Protein 2TS1 (pdb70)

InterPro domains:
  IPR001412 Aminoacyl-tRNA synthetase, class I, conserved site [PS00178] (39-49)
  IPR002305 Aminoacyl-tRNA synthetase, class Ic [PF00579] (27-323)
  IPR002307 Tyrosine-tRNA ligase [PR01040] (43-65)
  IPR002307 Tyrosine-tRNA ligase [PR01040] (161-176)
  IPR002307 Tyrosine-tRNA ligase [PR01040] (182-204)
  IPR002307 Tyrosine-tRNA ligase [PR01040] (216-228)
  IPR0023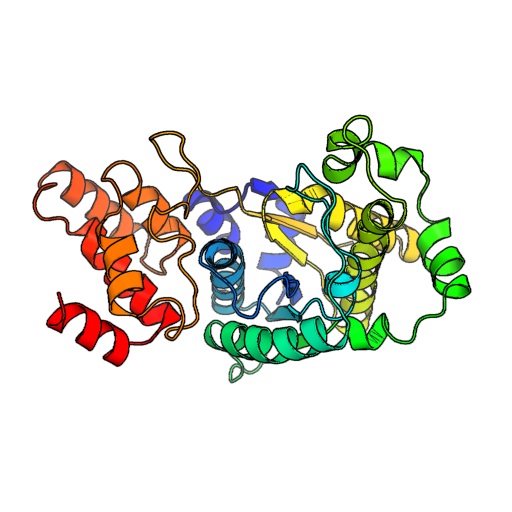07 Tyrosine-tRNA ligase [TIGR00234] (2-418)
  IPR002942 RNA-binding S4 domain [SM00363] (352-415)
  IPR014729 Rossmann-like alpha/beta/alpha sandwich fold [G3DSA:3.40.50.620] (1-222)
  IPR024088 Tyrosine-tRNA ligase, bacterial-type [PTHR11766] (2-418)
  IPR024107 Tyrosine-tRNA ligase, bacterial-type, type 1 [MF_02006] (1-418)
  IPR036986 RNA-binding S4 domain superfamily [G3DSA:3.10.290.10] (326-419)
  IPR054608 Tyrosine--tRNA ligase SYY-like, C-terminal domain [PF22421] (334-416)

Sequence (317 aa):
MDLLAELQWRGLVNQTTDEDGLRKLLNEERVTLYCGFDPTADSLHIGHLATILTMRRFQQAGHRPIALVGGATGLIGDPSGKKSERTLNAKETVEAWSARIKEQLGRFLDFEADGNPAKIKNNYDWIGPLDVITFLRDVGKHFSVNYMMAKESVQSRIETGISFTEFSYMMLQAYDFLRLYETEGCRLQIGGSDQWGNITAGLELIRKTKGRAFGLTIPLVTKADGTKFGKTESGTIWLDKEKTSPYEFYQFWINTDDRDVIRYLKYFTFLSKEEIEALEQELREAPEKRAAQKTLAEEVTKLVHGEEALRQAIRIS

Structure (mmCIF, N/CA/C/O backbone):
data_2TS1
#
_entry.id   2TS1
#
_cell.length_a   64.460
_cell.length_b   64.460
_cell.length_c   237.600
_cell.angle_alpha   90.00
_cell.angle_beta   90.00
_cell.angle_gamma   120.00
#
_symmetry.space_group_name_H-M   'P 31 2 1'
#
loop_
_entity.id
_entity.type
_entity.pdbx_description
1 polymer 'TYROSYL-TRNA SYNTHETASE'
2 water water
#
loop_
_atom_site.group_PDB
_atom_site.id
_atom_site.type_symbol
_atom_site.label_atom_id
_atom_site.label_alt_id
_atom_site.la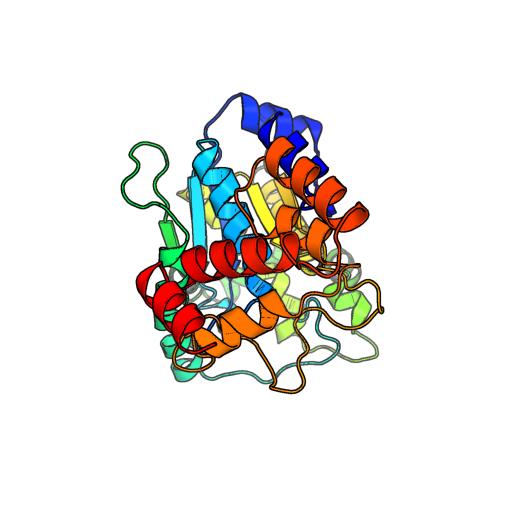bel_comp_id
_atom_site.label_asym_id
_atom_site.label_entity_id
_atom_site.label_seq_id
_atom_site.pdbx_PDB_ins_code
_atom_site.Cartn_x
_atom_site.Cartn_y
_atom_site.Cartn_z
_atom_site.occupancy
_atom_site.B_iso_or_equiv
_atom_site.auth_seq_id
_atom_site.auth_comp_id
_atom_site.auth_asym_id
_atom_site.auth_atom_id
_atom_site.pdbx_PDB_model_num
ATOM 1 N N . MET A 1 1 ? -29.934 20.433 11.881 1.00 31.58 1 MET A N 1
ATOM 2 C CA . MET A 1 1 ? -31.302 20.361 12.573 1.00 27.84 1 MET A CA 1
ATOM 3 C C . MET A 1 1 ? -32.339 20.596 11.469 1.00 22.92 1 MET A C 1
ATOM 4 O O . MET A 1 1 ? -32.889 19.652 10.882 1.00 24.48 1 MET A O 1
ATOM 5 N N . ASP A 1 2 ? -32.569 21.864 11.175 1.00 21.42 2 ASP A N 1
ATOM 6 C CA . ASP A 1 2 ? -33.499 22.161 10.060 1.00 23.23 2 ASP A CA 1
ATOM 7 C C . ASP A 1 2 ? -32.618 22.171 8.791 1.00 20.41 2 ASP A C 1
ATOM 8 O O . ASP A 1 2 ? -33.126 21.585 7.815 1.00 19.27 2 ASP A O 1
ATOM 13 N N . LEU A 1 3 ? -31.399 22.711 8.812 1.00 17.73 3 LEU A N 1
ATOM 14 C CA . LEU A 1 3 ? -30.604 22.602 7.543 1.00 15.82 3 LEU A CA 1
ATOM 15 C C . LEU A 1 3 ? -30.508 21.124 7.153 1.00 13.35 3 LEU A C 1
ATOM 16 O O . LEU A 1 3 ? -30.887 20.773 6.008 1.00 13.03 3 LEU A O 1
ATOM 21 N N . LEU A 1 4 ? -30.047 20.304 8.104 1.00 11.89 4 LEU A N 1
ATOM 22 C CA . LEU A 1 4 ? -29.844 18.875 7.874 1.00 10.33 4 LEU A CA 1
ATOM 23 C C . LEU A 1 4 ? -31.090 18.134 7.480 1.00 9.89 4 LEU A C 1
ATOM 24 O O . LEU A 1 4 ? -31.002 17.219 6.633 1.00 9.40 4 LEU A O 1
ATOM 29 N N . ALA A 1 5 ? -32.215 18.483 8.029 1.00 8.31 5 ALA A N 1
ATOM 30 C CA . ALA A 1 5 ? -33.522 17.945 7.737 1.00 8.93 5 ALA A CA 1
ATOM 31 C C . ALA A 1 5 ? -33.913 18.381 6.334 1.00 10.60 5 ALA A C 1
ATOM 32 O O . ALA A 1 5 ? -34.617 17.685 5.563 1.00 15.09 5 ALA A O 1
ATOM 34 N N . GLU A 1 6 ? -33.490 19.578 5.943 1.00 10.54 6 GLU A N 1
ATOM 35 C CA . GLU A 1 6 ? -33.870 20.052 4.619 1.00 10.04 6 GLU A CA 1
ATOM 36 C C . GLU A 1 6 ? -33.090 19.309 3.564 1.00 8.80 6 GLU A C 1
ATOM 37 O O . GLU A 1 6 ? -33.677 18.927 2.512 1.00 13.98 6 GLU A O 1
ATOM 43 N N . LEU A 1 7 ? -31.828 19.077 3.829 1.00 7.07 7 LEU A N 1
ATOM 44 C CA . LEU A 1 7 ? -30.974 18.377 2.820 1.00 8.49 7 LEU A CA 1
ATOM 45 C C . LEU A 1 7 ? -31.494 16.987 2.565 1.00 5.86 7 LEU A C 1
ATOM 46 O O . LEU A 1 7 ? -31.425 16.352 1.511 1.00 12.06 7 LEU A O 1
ATOM 51 N N . GLN A 1 8 ? -31.978 16.447 3.647 1.00 9.01 8 GLN A N 1
ATOM 52 C CA . GLN A 1 8 ? -32.532 15.096 3.736 1.00 15.97 8 GLN A CA 1
ATOM 53 C C . GLN A 1 8 ? -33.792 15.121 2.894 1.00 13.14 8 GLN A C 1
ATOM 54 O O . GLN A 1 8 ? -33.864 14.328 1.964 1.00 17.06 8 GLN A O 1
ATOM 60 N N . TRP A 1 9 ? -34.701 16.036 3.112 1.00 11.74 9 TRP A N 1
ATOM 61 C CA . TRP A 1 9 ? -35.906 16.128 2.296 1.00 13.05 9 TRP A CA 1
ATOM 62 C C . TRP A 1 9 ? -35.568 16.191 0.801 1.00 15.35 9 TRP A C 1
ATOM 63 O O . TRP A 1 9 ? -36.246 15.648 -0.063 1.00 14.66 9 TRP A O 1
ATOM 74 N N . ARG A 1 10 ? -34.509 16.940 0.499 1.00 13.52 10 ARG A N 1
ATOM 75 C CA . ARG A 1 10 ? -33.999 17.144 -0.838 1.00 6.90 10 ARG A CA 1
ATOM 76 C C . ARG A 1 10 ? -33.288 15.948 -1.423 1.00 7.68 10 ARG A C 1
ATOM 77 O O . ARG A 1 10 ? -33.192 15.885 -2.643 1.00 8.52 10 ARG A O 1
ATOM 85 N N . GLY A 1 11 ? -32.780 15.053 -0.608 1.00 7.97 11 GLY A N 1
ATOM 86 C CA . GLY A 1 11 ? -32.026 13.906 -1.013 1.00 5.93 11 GLY A CA 1
ATOM 87 C C . GLY A 1 11 ? -30.547 14.185 -1.201 1.00 5.97 11 GLY A C 1
ATOM 88 O O . GLY A 1 11 ? -29.918 13.474 -2.022 1.00 11.07 11 GLY A O 1
ATOM 89 N N . LEU A 1 12 ? -29.949 15.140 -0.542 1.00 4.39 12 LEU A N 1
ATOM 90 C CA . LEU A 1 12 ? -28.521 15.445 -0.690 1.00 5.83 12 LEU A CA 1
ATOM 91 C C . LEU A 1 12 ? -27.599 14.772 0.332 1.00 10.33 12 LEU A C 1
ATOM 92 O O . LEU A 1 12 ? -26.349 14.955 0.389 1.00 8.56 12 LEU A O 1
ATOM 97 N N . VAL A 1 13 ? -28.206 13.924 1.173 1.00 12.73 13 VAL A N 1
ATOM 98 C CA . VAL A 1 13 ? -27.509 13.157 2.217 1.00 12.87 13 VAL A CA 1
ATOM 99 C C . VAL A 1 13 ? -27.408 11.678 1.810 1.00 12.35 13 VAL A C 1
ATOM 100 O O . VAL A 1 13 ? -28.437 10.951 1.782 1.00 13.68 13 VAL A O 1
ATOM 104 N N . ASN A 1 14 ? -26.183 11.252 1.501 1.00 7.07 14 ASN A N 1
ATOM 105 C CA . ASN A 1 14 ? -25.977 9.858 1.128 1.00 5.92 14 ASN A CA 1
ATOM 106 C C . ASN A 1 14 ? -25.696 9.154 2.454 1.00 6.73 14 ASN A C 1
ATOM 107 O O . ASN A 1 14 ? -26.292 8.226 2.938 1.00 10.64 14 ASN A O 1
ATOM 112 N N . GLN A 1 15 ? -24.640 9.611 3.091 1.00 10.72 15 GLN A N 1
ATOM 113 C CA . GLN A 1 15 ? -24.123 9.127 4.356 1.00 11.49 15 GLN A CA 1
ATOM 114 C C . GLN A 1 15 ? -23.578 10.300 5.213 1.00 12.10 15 GLN A C 1
ATOM 115 O O . GLN A 1 15 ? -23.206 11.367 4.747 1.00 7.84 15 GLN A O 1
ATOM 121 N N . THR A 1 16 ? -23.501 9.932 6.473 1.00 12.09 16 THR A N 1
ATOM 122 C CA . THR A 1 16 ? -22.992 10.836 7.527 1.00 13.57 16 THR A CA 1
ATOM 123 C C . THR A 1 16 ? -22.306 10.022 8.604 1.00 13.59 16 THR A C 1
ATOM 124 O O . THR A 1 16 ? -22.727 8.928 9.039 1.00 9.25 16 THR A O 1
ATOM 128 N N . THR A 1 17 ? -21.128 10.527 9.036 1.00 6.67 17 THR A N 1
ATOM 129 C CA . THR A 1 17 ? -20.416 9.810 10.086 1.00 12.86 17 THR A CA 1
ATOM 130 C C . THR A 1 17 ? -21.209 9.777 11.386 1.00 18.20 17 THR A C 1
ATOM 131 O O . THR A 1 17 ? -21.014 8.743 12.091 1.00 22.85 17 THR A O 1
ATOM 135 N N . ASP A 1 18 ? -22.024 10.724 11.775 1.00 16.01 18 ASP A N 1
ATOM 136 C CA . ASP A 1 18 ? -22.802 10.694 13.051 1.00 16.81 18 ASP A CA 1
ATOM 137 C C . ASP A 1 18 ? -23.730 11.922 12.913 1.00 15.98 18 ASP A C 1
ATOM 138 O O . ASP A 1 18 ? -23.351 13.099 13.079 1.00 15.23 18 ASP A O 1
ATOM 143 N N . GLU A 1 19 ? -24.931 11.555 12.553 1.00 13.59 19 GLU A N 1
ATOM 144 C CA . GLU A 1 19 ? -25.977 12.496 12.239 1.00 18.70 19 GLU A CA 1
ATOM 145 C C . GLU A 1 19 ? -26.394 13.372 13.391 1.00 20.13 19 GLU A C 1
ATOM 146 O O . GLU A 1 19 ? -26.447 14.635 13.233 1.00 21.08 19 GLU A O 1
ATOM 152 N N . ASP A 1 20 ? -26.637 12.746 14.529 1.00 20.22 20 ASP A N 1
ATOM 153 C CA . ASP A 1 20 ? -27.036 13.519 15.756 1.00 19.67 20 ASP A CA 1
ATOM 154 C C . ASP A 1 20 ? -25.967 14.432 16.309 1.00 16.36 20 ASP A C 1
ATOM 155 O O . ASP A 1 20 ? -26.249 15.557 16.794 1.00 14.26 20 ASP A O 1
ATOM 157 N N . GLY A 1 21 ? -24.708 13.994 16.217 1.00 14.98 21 GLY A N 1
ATOM 158 C CA . GLY A 1 21 ? -23.576 14.800 16.678 1.00 14.03 21 GLY A CA 1
ATOM 159 C C . GLY A 1 21 ? -23.398 16.003 15.729 1.00 16.44 21 GLY A C 1
ATOM 160 O O . GLY A 1 21 ? -23.086 17.090 16.243 1.00 17.71 21 GLY A O 1
ATOM 161 N N . LEU A 1 22 ? -23.607 15.768 14.432 1.00 13.34 22 LEU A N 1
ATOM 162 C CA . LEU A 1 22 ? -23.478 16.818 13.433 1.00 11.19 22 LEU A CA 1
ATOM 163 C C . LEU A 1 22 ? -24.660 17.786 13.488 1.00 9.59 22 LEU A C 1
ATOM 164 O O . LEU A 1 22 ? -24.406 18.992 13.377 1.00 9.14 22 LEU A O 1
ATOM 169 N N . ARG A 1 23 ? -25.880 17.229 13.643 1.00 6.74 23 ARG A N 1
ATOM 170 C CA . ARG A 1 23 ? -27.035 18.102 13.746 1.00 7.69 23 ARG A CA 1
ATOM 171 C C . ARG A 1 23 ? -26.840 19.095 14.898 1.00 8.40 23 ARG A C 1
ATOM 172 O O . ARG A 1 23 ? -27.050 20.335 14.878 1.00 7.35 23 ARG A O 1
ATOM 180 N N . LYS A 1 24 ? -26.444 18.581 16.022 1.00 7.90 24 LYS A N 1
ATOM 181 C CA . LYS A 1 24 ? -26.142 19.207 17.272 1.00 11.91 24 LYS A CA 1
ATOM 182 C C . LYS A 1 24 ? -25.191 20.370 17.092 1.00 12.95 24 LYS A C 1
ATOM 183 O O . LYS A 1 24 ? -25.556 21.512 17.343 1.00 17.02 24 LYS A O 1
ATOM 189 N N . LEU A 1 25 ? -23.971 20.147 16.632 1.00 13.42 25 LEU A N 1
ATOM 190 C CA . LEU A 1 25 ? -22.968 21.139 16.319 1.00 11.88 25 LEU A CA 1
ATOM 191 C C . LEU A 1 25 ? -23.431 22.178 15.312 1.00 13.15 25 LEU A C 1
ATOM 192 O O . LEU A 1 25 ? -23.101 23.366 15.436 1.00 15.00 25 LEU A O 1
ATOM 197 N N . LEU A 1 26 ? -24.157 21.749 14.274 1.00 15.55 26 LEU A N 1
ATOM 198 C CA . LEU A 1 26 ? -24.631 22.673 13.243 1.00 18.43 26 LEU A CA 1
ATOM 199 C C . LEU A 1 26 ? -25.546 23.693 13.935 1.00 20.83 26 LEU A C 1
ATOM 200 O O . LEU A 1 26 ? -25.494 24.887 13.647 1.00 23.53 26 LEU A O 1
ATOM 205 N N . ASN A 1 27 ? -26.364 23.189 14.821 1.00 23.61 27 ASN A N 1
ATOM 206 C CA . ASN A 1 27 ? -27.348 23.905 15.620 1.00 25.90 27 ASN A CA 1
ATOM 207 C C . ASN A 1 27 ? -26.676 24.766 16.669 1.00 26.60 27 ASN A C 1
ATOM 208 O O . ASN A 1 27 ? -27.306 25.813 16.927 1.00 32.38 27 ASN A O 1
ATOM 213 N N . GLU A 1 28 ? -25.541 24.436 17.232 1.00 27.09 28 GLU A N 1
ATOM 214 C CA . GLU A 1 28 ? -24.929 25.293 18.240 1.00 29.01 28 GLU A CA 1
ATOM 215 C C . GLU A 1 28 ? -23.829 26.205 17.741 1.00 32.64 28 GLU A C 1
ATOM 216 O O . GLU A 1 28 ? -23.403 27.102 18.549 1.00 38.97 28 GLU A O 1
ATOM 222 N N . GLU A 1 29 ? -23.228 26.015 16.581 1.00 29.83 29 GLU A N 1
ATOM 223 C CA . GLU A 1 29 ? -22.105 26.871 16.167 1.00 24.23 29 GLU A CA 1
ATOM 224 C C . GLU A 1 29 ? -22.002 27.140 14.692 1.00 21.77 29 GLU A C 1
ATOM 225 O O . GLU A 1 29 ? -22.615 26.410 13.898 1.00 19.60 29 GLU A O 1
ATOM 231 N N . ARG A 1 30 ? -21.169 28.121 14.324 1.00 18.55 30 ARG A N 1
ATOM 232 C CA . ARG A 1 30 ? -20.883 28.391 12.884 1.00 16.14 30 ARG A CA 1
ATOM 233 C C . ARG A 1 30 ? -19.775 27.324 12.654 1.00 14.94 30 ARG A C 1
ATOM 234 O O . ARG A 1 30 ? -18.705 27.262 13.278 1.00 18.60 30 ARG A O 1
ATOM 236 N N . VAL A 1 31 ? -20.152 26.423 11.784 1.00 15.22 31 VAL A N 1
ATOM 237 C CA . VAL A 1 31 ? -19.319 25.303 11.390 1.00 12.84 31 VAL A CA 1
ATOM 238 C C . VAL A 1 31 ? -18.519 25.687 10.150 1.00 13.17 31 VAL A C 1
ATOM 239 O O . VAL A 1 31 ? -19.093 26.248 9.203 1.00 16.95 31 VAL A O 1
ATOM 243 N N . THR A 1 32 ? -17.240 25.377 10.236 1.00 11.27 32 THR A N 1
ATOM 244 C CA . THR A 1 32 ? -16.320 25.519 9.122 1.00 9.43 32 THR A CA 1
ATOM 245 C C . THR A 1 32 ? -16.334 24.117 8.420 1.00 10.14 32 THR A C 1
ATOM 246 O O . THR A 1 32 ? -16.014 23.099 9.077 1.00 11.55 32 THR A O 1
ATOM 250 N N . LEU A 1 33 ? -16.719 24.090 7.187 1.00 7.06 33 LEU A N 1
ATOM 251 C CA . LEU A 1 33 ? -16.749 22.804 6.434 1.00 6.48 33 LEU A CA 1
ATOM 252 C C . LEU A 1 33 ? -15.902 23.075 5.180 1.00 6.46 33 LEU A C 1
ATOM 253 O O . LEU A 1 33 ? -15.679 24.276 4.847 1.00 3.50 33 LEU A O 1
ATOM 258 N N . TYR A 1 34 ? -15.504 22.000 4.509 1.00 8.82 34 TYR A N 1
ATOM 259 C CA . TYR A 1 34 ? -14.728 22.157 3.245 1.00 6.00 34 TYR A CA 1
ATOM 260 C C . TYR A 1 34 ? -15.162 21.066 2.272 1.00 6.65 34 TYR A C 1
ATOM 261 O O . TYR A 1 34 ? -15.841 20.084 2.689 1.00 4.25 34 TYR A O 1
ATOM 270 N N . CYS A 1 35 ? -14.776 21.287 1.027 1.00 2.06 35 CYS A N 1
ATOM 271 C CA . CYS A 1 35 ? -15.039 20.303 -0.060 1.00 3.95 35 CYS A CA 1
ATOM 272 C C . CYS A 1 35 ? -13.825 20.380 -0.995 1.00 2.00 35 CYS A C 1
ATOM 273 O O . CYS A 1 35 ? -13.358 21.521 -1.169 1.00 3.02 35 CYS A O 1
ATOM 276 N N . GLY A 1 36 ? -13.252 19.327 -1.518 1.00 2.57 36 GLY A N 1
ATOM 277 C CA . GLY A 1 36 ? -12.094 19.331 -2.400 1.00 2.00 36 GLY A CA 1
ATOM 278 C C . GLY A 1 36 ? -12.407 19.230 -3.875 1.00 2.58 36 GLY A C 1
ATOM 279 O O . GLY A 1 36 ? -13.336 18.465 -4.146 1.00 2.00 36 GLY A O 1
ATOM 280 N N . PHE A 1 37 ? -11.740 19.965 -4.776 1.00 2.34 37 PHE A N 1
ATOM 281 C CA . PHE A 1 37 ? -12.072 19.767 -6.237 1.00 2.00 37 PHE A CA 1
ATOM 282 C C . PHE A 1 37 ? -10.717 19.697 -6.920 1.00 3.40 37 PHE A C 1
ATOM 283 O O . PHE A 1 37 ? -9.903 20.646 -6.900 1.00 2.63 37 PHE A O 1
ATOM 291 N N . ASP A 1 38 ? -10.497 18.613 -7.580 1.00 3.74 38 ASP A N 1
ATOM 292 C CA . ASP A 1 38 ? -9.222 18.361 -8.287 1.00 7.10 38 ASP A CA 1
ATOM 293 C C . ASP A 1 38 ? -9.347 18.749 -9.762 1.00 7.58 38 ASP A C 1
ATOM 294 O O . ASP A 1 38 ? -10.296 18.361 -10.417 1.00 11.17 38 ASP A O 1
ATOM 299 N N . PRO A 1 39 ? -8.371 19.500 -10.204 1.00 11.20 39 PRO A N 1
ATOM 300 C CA . PRO A 1 39 ? -8.340 19.893 -11.634 1.00 12.55 39 PRO A CA 1
ATOM 301 C C . PRO A 1 39 ? -7.936 18.632 -12.409 1.00 11.24 39 PRO A C 1
ATOM 302 O O . PRO A 1 39 ? -6.792 18.110 -12.410 1.00 12.69 39 PRO A O 1
ATOM 306 N N . THR A 1 40 ? -8.919 18.122 -13.107 1.00 11.04 40 THR A N 1
ATOM 307 C CA . THR A 1 40 ? -8.836 16.974 -14.000 1.00 8.22 40 THR A CA 1
ATOM 308 C C . THR A 1 40 ? -9.227 17.478 -15.400 1.00 9.14 40 THR A C 1
ATOM 309 O O . THR A 1 40 ? -9.240 16.605 -16.257 1.00 9.24 40 THR A O 1
ATOM 313 N N . ALA A 1 41 ? -9.494 18.754 -15.552 1.00 8.26 41 ALA A N 1
ATOM 314 C CA . ALA A 1 41 ? -9.818 19.450 -16.785 1.00 10.43 41 ALA A CA 1
ATOM 315 C C . ALA A 1 41 ? -9.754 20.967 -16.511 1.00 12.48 41 ALA A C 1
ATOM 316 O O . ALA A 1 41 ? -9.531 21.343 -15.356 1.00 13.58 41 ALA A O 1
ATOM 318 N N . ASP A 1 42 ? -9.906 21.741 -17.578 1.00 13.71 42 ASP A N 1
ATOM 319 C CA . ASP A 1 42 ? -9.815 23.209 -17.506 1.00 15.99 42 ASP A CA 1
ATOM 320 C C . ASP A 1 42 ? -11.123 23.909 -17.108 1.00 16.74 42 ASP A C 1
ATOM 321 O O . ASP A 1 42 ? -11.280 25.159 -17.063 1.00 16.80 42 ASP A O 1
ATOM 326 N N . SER A 1 43 ? -12.092 23.085 -16.764 1.00 15.01 43 SER A N 1
ATOM 327 C CA . SER A 1 43 ? -13.414 23.470 -16.308 1.00 11.93 43 SER A CA 1
ATOM 328 C C . SER A 1 43 ? -14.079 22.366 -15.485 1.00 10.67 43 SER A C 1
ATOM 329 O O . SER A 1 43 ? -13.940 21.144 -15.648 1.00 8.89 43 SER A O 1
ATOM 332 N N . LEU A 1 44 ? -14.902 22.874 -14.587 1.00 10.10 44 LEU A N 1
ATOM 333 C CA . LEU A 1 44 ? -15.745 21.997 -13.749 1.00 9.83 44 LEU A CA 1
ATOM 334 C C . LEU A 1 44 ? -16.885 21.594 -14.683 1.00 9.73 44 LEU A C 1
ATOM 335 O O . LEU A 1 44 ? -16.940 22.195 -15.790 1.00 10.40 44 LEU A O 1
ATOM 340 N N . HIS A 1 45 ? -17.723 20.679 -14.291 1.00 9.33 45 HIS A N 1
ATOM 341 C CA . HIS A 1 45 ? -18.862 20.313 -15.158 1.00 9.27 45 HIS A CA 1
ATOM 342 C C . HIS A 1 45 ? -20.011 20.128 -14.213 1.00 6.80 45 HIS A C 1
ATOM 343 O O . HIS A 1 45 ? -19.868 20.334 -12.982 1.00 8.05 45 HIS A O 1
ATOM 350 N N . ILE A 1 46 ? -21.183 19.768 -14.655 1.00 8.97 46 ILE A N 1
ATOM 351 C CA . ILE A 1 46 ? -22.417 19.575 -13.925 1.00 10.34 46 ILE A CA 1
ATOM 352 C C . ILE A 1 46 ? -22.349 18.447 -12.889 1.00 9.64 46 ILE A C 1
ATOM 353 O O . ILE A 1 46 ? -23.270 18.379 -12.022 1.00 11.21 46 ILE A O 1
ATOM 358 N N . GLY A 1 47 ? -21.307 17.622 -12.981 1.00 7.03 47 GLY A N 1
ATOM 359 C CA . GLY A 1 47 ? -21.021 16.522 -12.082 1.00 5.23 47 GLY A CA 1
ATOM 360 C C . GLY A 1 47 ? -20.581 17.088 -10.743 1.00 8.07 47 GLY A C 1
ATOM 361 O O . GLY A 1 47 ? -20.768 16.471 -9.691 1.00 11.32 47 GLY A O 1
ATOM 362 N N . HIS A 1 48 ? -20.079 18.305 -10.728 1.00 5.58 48 HIS A N 1
ATOM 363 C CA . HIS A 1 48 ? -19.687 19.007 -9.532 1.00 9.41 48 HIS A CA 1
ATOM 364 C C . HIS A 1 48 ? -20.735 19.937 -8.936 1.00 6.50 48 HIS A C 1
ATOM 365 O O . HIS A 1 48 ? -20.484 20.508 -7.842 1.00 10.39 48 HIS A O 1
ATOM 372 N N . LEU A 1 49 ? -21.820 20.174 -9.598 1.00 7.35 49 LEU A N 1
ATOM 373 C CA . LEU A 1 49 ? -22.834 21.139 -9.124 1.00 7.66 49 LEU A CA 1
ATOM 374 C C . LEU A 1 49 ? -23.482 20.783 -7.820 1.00 5.86 49 LEU A C 1
ATOM 375 O O . LEU A 1 49 ? -23.787 21.718 -7.041 1.00 6.20 49 LEU A O 1
ATOM 380 N N . ALA A 1 50 ? -23.754 19.520 -7.566 1.00 5.94 50 ALA A N 1
ATOM 381 C CA . ALA A 1 50 ? -24.389 19.110 -6.304 1.00 8.86 50 ALA A CA 1
ATOM 382 C C . ALA A 1 50 ? -23.539 19.413 -5.073 1.00 6.73 50 ALA A C 1
ATOM 383 O O . ALA A 1 50 ? -24.091 20.027 -4.114 1.00 8.50 50 ALA A O 1
ATOM 385 N N . THR A 1 51 ? -22.267 19.013 -5.014 1.00 2.73 51 THR A N 1
ATOM 386 C CA . THR A 1 51 ? -21.488 19.397 -3.852 1.00 8.98 51 THR A CA 1
ATOM 387 C C . THR A 1 51 ? -21.362 20.891 -3.782 1.00 9.45 51 THR A C 1
ATOM 388 O O . THR A 1 51 ? -21.464 21.454 -2.664 1.00 17.53 51 THR A O 1
ATOM 392 N N . ILE A 1 52 ? -21.136 21.584 -4.880 1.00 10.88 52 ILE A N 1
ATOM 393 C CA . ILE A 1 52 ? -21.000 23.044 -4.935 1.00 11.44 52 ILE A CA 1
ATOM 394 C C . ILE A 1 52 ? -22.184 23.811 -4.361 1.00 10.43 52 ILE A C 1
ATOM 395 O O . ILE A 1 52 ? -22.048 24.694 -3.510 1.00 8.54 52 ILE A O 1
ATOM 400 N N . LEU A 1 53 ? -23.392 23.501 -4.859 1.00 8.51 53 LEU A N 1
ATOM 401 C CA . LEU A 1 53 ? -24.597 24.196 -4.400 1.00 6.52 53 LEU A CA 1
ATOM 402 C C . LEU A 1 53 ? -24.849 23.784 -2.959 1.00 9.00 53 LEU A C 1
ATOM 403 O O . LEU A 1 53 ? -25.397 24.598 -2.212 1.00 7.45 53 LEU A O 1
ATOM 408 N N . THR A 1 54 ? -24.458 22.545 -2.607 1.00 8.27 54 THR A N 1
ATOM 409 C CA . THR A 1 54 ? -24.642 22.086 -1.237 1.00 7.17 54 THR A CA 1
ATOM 410 C C . THR A 1 54 ? -23.796 22.950 -0.311 1.00 8.01 54 THR A C 1
ATOM 411 O O . THR A 1 54 ? -24.258 23.294 0.779 1.00 7.36 54 THR A O 1
ATOM 415 N N . MET A 1 55 ? -22.593 23.327 -0.755 1.00 8.32 55 MET A N 1
ATOM 416 C CA . MET A 1 55 ? -21.723 24.185 0.022 1.00 12.42 55 MET A CA 1
ATOM 417 C C . MET A 1 55 ? -22.440 25.522 0.347 1.00 12.30 55 MET A C 1
ATOM 418 O O . MET A 1 55 ? -22.459 26.097 1.449 1.00 14.78 55 MET A O 1
ATOM 423 N N . ARG A 1 56 ? -23.051 26.020 -0.697 1.00 10.33 56 ARG A N 1
ATOM 424 C CA . ARG A 1 56 ? -23.823 27.221 -0.760 1.00 10.00 56 ARG A CA 1
ATOM 425 C C . ARG A 1 56 ? -24.993 27.266 0.211 1.00 6.99 56 ARG A C 1
ATOM 426 O O . ARG A 1 56 ? -25.272 28.267 0.889 1.00 9.92 56 ARG A O 1
ATOM 434 N N . ARG A 1 57 ? -25.685 26.176 0.284 1.00 5.80 57 ARG A N 1
ATOM 435 C CA . ARG A 1 57 ? -26.830 25.933 1.160 1.00 9.99 57 ARG A CA 1
ATOM 436 C C . ARG A 1 57 ? -26.276 25.993 2.598 1.00 9.33 57 ARG A C 1
ATOM 437 O O . ARG A 1 57 ? -26.935 26.553 3.467 1.00 9.65 57 ARG A O 1
ATOM 445 N N . PHE A 1 58 ? -25.085 25.432 2.782 1.00 9.18 58 PHE A N 1
ATOM 446 C CA . PHE A 1 58 ? -24.475 25.474 4.136 1.00 9.48 58 PHE A CA 1
ATOM 447 C C . PHE A 1 58 ? -24.177 26.944 4.402 1.00 8.73 58 PHE A C 1
ATOM 448 O O . PHE A 1 58 ? -24.518 27.385 5.533 1.00 10.99 58 PHE A O 1
ATOM 456 N N . GLN A 1 59 ? -23.598 27.704 3.489 1.00 9.45 59 GLN A N 1
ATOM 457 C CA . GLN A 1 59 ? -23.307 29.127 3.748 1.00 9.37 59 GLN A CA 1
ATOM 458 C C . GLN A 1 59 ? -24.524 29.991 4.061 1.00 10.56 59 GLN A C 1
ATOM 459 O O . GLN A 1 59 ? -24.489 30.887 4.964 1.00 9.40 59 GLN A O 1
ATOM 465 N N . GLN A 1 60 ? -25.639 29.770 3.388 1.00 9.30 60 GLN A N 1
ATOM 466 C CA . GLN A 1 60 ? -26.920 30.476 3.588 1.00 12.21 60 GLN A CA 1
ATOM 467 C C . GLN A 1 60 ? -27.527 30.257 4.983 1.00 10.52 60 GLN A C 1
ATOM 468 O O . GLN A 1 60 ? -28.218 31.101 5.575 1.00 8.86 60 GLN A O 1
ATOM 474 N N . ALA A 1 61 ? -27.267 29.127 5.605 1.00 9.42 61 ALA A N 1
ATOM 475 C CA . ALA A 1 61 ? -27.653 28.679 6.907 1.00 11.44 61 ALA A CA 1
ATOM 476 C C . ALA A 1 61 ? -26.645 29.176 7.963 1.00 12.87 61 ALA A C 1
ATOM 477 O O . ALA A 1 61 ? -26.770 28.761 9.138 1.00 11.79 61 ALA A O 1
ATOM 479 N N . GLY A 1 62 ? -25.676 30.016 7.568 1.00 11.87 62 GLY A N 1
ATOM 480 C CA . GLY A 1 62 ? -24.754 30.602 8.513 1.00 5.28 62 GLY A CA 1
ATOM 481 C C . GLY A 1 62 ? -23.424 29.992 8.701 1.00 9.90 62 GLY A C 1
ATOM 482 O O . GLY A 1 62 ? -22.664 30.515 9.576 1.00 7.87 62 GLY A O 1
ATOM 483 N N . HIS A 1 63 ? -23.051 28.964 7.920 1.00 11.55 63 HIS A N 1
ATOM 484 C CA . HIS A 1 63 ? -21.736 28.304 8.094 1.00 7.29 63 HIS A CA 1
ATOM 485 C C . HIS A 1 63 ? -20.715 28.771 7.085 1.00 8.91 63 HIS A C 1
ATOM 486 O O . HIS A 1 63 ? -21.059 29.444 6.092 1.00 8.71 63 HIS A O 1
ATOM 493 N N . ARG A 1 64 ? -19.478 28.430 7.472 1.00 8.55 64 ARG A N 1
ATOM 494 C CA . ARG A 1 64 ? -18.349 28.923 6.645 1.00 9.04 64 ARG A CA 1
ATOM 495 C C . ARG A 1 64 ? -17.708 27.892 5.758 1.00 9.02 64 ARG A C 1
ATOM 496 O O . ARG A 1 64 ? -17.066 26.964 6.226 1.00 9.20 64 ARG A O 1
ATOM 504 N N . PRO A 1 65 ? -17.870 28.073 4.444 1.00 9.53 65 PRO A N 1
ATOM 505 C CA . PRO A 1 65 ? -17.305 27.155 3.464 1.00 12.27 65 PRO A CA 1
ATOM 506 C C . PRO A 1 65 ? -15.927 27.439 2.893 1.00 12.58 65 PRO A C 1
ATOM 507 O O . PRO A 1 65 ? -15.526 28.526 2.437 1.00 17.64 65 PRO A O 1
ATOM 511 N N . ILE A 1 66 ? -15.148 26.363 2.808 1.00 14.24 66 ILE A N 1
ATOM 512 C CA . ILE A 1 66 ? -13.806 26.403 2.222 1.00 6.81 66 ILE A CA 1
ATOM 513 C C . ILE A 1 66 ? -13.879 25.469 1.018 1.00 9.10 66 ILE A C 1
ATOM 514 O O . ILE A 1 66 ? -14.210 24.288 1.051 1.00 8.49 66 ILE A O 1
ATOM 519 N N . ALA A 1 67 ? -13.587 26.104 -0.122 1.00 11.03 67 ALA A N 1
ATOM 520 C CA . ALA A 1 67 ? -13.542 25.373 -1.436 1.00 3.01 67 ALA A CA 1
ATOM 521 C C . ALA A 1 67 ? -12.062 25.088 -1.588 1.00 2.00 67 ALA A C 1
ATOM 522 O O . ALA A 1 67 ? -11.247 25.999 -1.622 1.00 5.18 67 ALA A O 1
ATOM 524 N N . LEU A 1 68 ? -11.705 23.824 -1.626 1.00 2.00 68 LEU A N 1
ATOM 525 C CA . LEU A 1 68 ? -10.335 23.419 -1.770 1.00 3.70 68 LEU A CA 1
ATOM 526 C C . LEU A 1 68 ? -9.998 22.986 -3.186 1.00 2.51 68 LEU A C 1
ATOM 527 O O . LEU A 1 68 ? -10.515 21.960 -3.661 1.00 7.82 68 LEU A O 1
ATOM 532 N N . VAL A 1 69 ? -9.101 23.745 -3.765 1.00 5.40 69 VAL A N 1
ATOM 533 C CA . VAL A 1 69 ? -8.599 23.438 -5.124 1.00 5.27 69 VAL A CA 1
ATOM 534 C C . VAL A 1 69 ? -7.449 22.430 -4.940 1.00 7.27 69 VAL A C 1
ATOM 535 O O . VAL A 1 69 ? -6.409 22.681 -4.300 1.00 4.57 69 VAL A O 1
ATOM 539 N N . GLY A 1 70 ? -7.635 21.271 -5.567 1.00 6.48 70 GLY A N 1
ATOM 540 C CA . GLY A 1 70 ? -6.736 20.177 -5.580 1.00 2.00 70 GLY A CA 1
ATOM 541 C C . GLY A 1 70 ? -5.425 20.316 -6.325 1.00 7.57 70 GLY A C 1
ATOM 542 O O . GLY A 1 70 ? -4.987 19.388 -7.070 1.00 5.64 70 GLY A O 1
ATOM 543 N N . GLY A 1 71 ? -4.671 21.403 -6.178 1.00 7.09 71 GLY A N 1
ATOM 544 C CA . GLY A 1 71 ? -3.369 21.620 -6.792 1.00 5.79 71 GLY A CA 1
ATOM 545 C C . GLY A 1 71 ? -2.331 20.509 -6.636 1.00 5.62 71 GLY A C 1
ATOM 546 O O . GLY A 1 71 ? -1.546 20.128 -7.552 1.00 3.25 71 GLY A O 1
ATOM 547 N N . ALA A 1 72 ? -2.262 19.965 -5.441 1.00 5.47 72 ALA A N 1
ATOM 548 C CA . ALA A 1 72 ? -1.348 18.857 -5.129 1.00 9.02 72 ALA A CA 1
ATOM 549 C C . ALA A 1 72 ? -1.933 17.504 -5.526 1.00 6.37 72 ALA A C 1
ATOM 550 O O . ALA A 1 72 ? -1.345 16.724 -6.296 1.00 7.57 72 ALA A O 1
ATOM 552 N N . THR A 1 73 ? -3.110 17.143 -5.059 1.00 5.38 73 THR A N 1
ATOM 553 C CA . THR A 1 73 ? -3.746 15.872 -5.346 1.00 5.66 73 THR A CA 1
ATOM 554 C C . THR A 1 73 ? -4.086 15.667 -6.794 1.00 6.53 73 THR A C 1
ATOM 555 O O . THR A 1 73 ? -4.108 14.467 -7.315 1.00 6.86 73 THR A O 1
ATOM 559 N N . GLY A 1 74 ? -4.323 16.773 -7.539 1.00 8.93 74 GLY A N 1
ATOM 560 C CA . GLY A 1 74 ? -4.637 16.685 -8.996 1.00 2.69 74 GLY A CA 1
ATOM 561 C C . GLY A 1 74 ? -3.405 16.145 -9.754 1.00 7.14 74 GLY A C 1
ATOM 562 O O . GLY A 1 74 ? -3.350 15.715 -10.938 1.00 7.15 74 GLY A O 1
ATOM 563 N N . LEU A 1 75 ? -2.243 16.144 -9.112 1.00 7.48 75 LEU A N 1
ATOM 564 C CA . LEU A 1 75 ? -0.943 15.659 -9.495 1.00 9.06 75 LEU A CA 1
ATOM 565 C C . LEU A 1 75 ? -0.696 14.198 -9.135 1.00 6.22 75 LEU A C 1
ATOM 566 O O . LEU A 1 75 ? 0.356 13.653 -9.469 1.00 9.73 75 LEU A O 1
ATOM 571 N N . ILE A 1 76 ? -1.620 13.544 -8.455 1.00 7.84 76 ILE A N 1
ATOM 572 C CA . ILE A 1 76 ? -1.518 12.151 -8.039 1.00 6.46 76 ILE A CA 1
ATOM 573 C C . ILE A 1 76 ? -2.636 11.318 -8.681 1.00 10.76 76 ILE A C 1
ATOM 574 O O . ILE A 1 76 ? -2.364 10.262 -9.312 1.00 12.40 76 ILE A O 1
ATOM 579 N N . GLY A 1 77 ? -3.842 11.809 -8.457 1.00 9.58 77 GLY A N 1
ATOM 580 C CA . GLY A 1 77 ? -5.115 11.311 -8.893 1.00 3.03 77 GLY A CA 1
ATOM 581 C C . GLY A 1 77 ? -5.872 10.317 -8.065 1.00 2.00 77 GLY A C 1
ATOM 582 O O . GLY A 1 77 ? -5.357 9.250 -7.678 1.00 2.00 77 GLY A O 1
ATOM 583 N N . ASP A 1 78 ? -7.096 10.582 -7.820 1.00 3.63 78 ASP A N 1
ATOM 584 C CA . ASP A 1 78 ? -8.061 9.827 -7.015 1.00 5.67 78 ASP A CA 1
ATOM 585 C C . ASP A 1 78 ? -8.675 8.702 -7.796 1.00 8.16 78 ASP A C 1
ATOM 586 O O . ASP A 1 78 ? -9.409 8.951 -8.757 1.00 11.13 78 ASP A O 1
ATOM 591 N N . PRO A 1 79 ? -8.436 7.448 -7.398 1.00 8.54 79 PRO A N 1
ATOM 592 C CA . PRO A 1 79 ? -9.037 6.264 -8.029 1.00 8.13 79 PRO A CA 1
ATOM 593 C C . PRO A 1 79 ? -10.530 6.122 -7.724 1.00 9.29 79 PRO A C 1
ATOM 594 O O . PRO A 1 79 ? -11.300 5.269 -8.239 1.00 9.77 79 PRO A O 1
ATOM 598 N N . SER A 1 80 ? -10.973 6.924 -6.743 1.00 8.96 80 SER A N 1
ATOM 599 C CA . SER A 1 80 ? -12.339 6.896 -6.244 1.00 8.51 80 SER A CA 1
ATOM 600 C C . SER A 1 80 ? -13.303 7.053 -7.414 1.00 10.58 80 SER A C 1
ATOM 601 O O . SER A 1 80 ? -13.211 8.039 -8.156 1.00 9.43 80 SER A O 1
ATOM 604 N N . GLY A 1 81 ? -14.202 6.084 -7.607 1.00 13.22 81 GLY A N 1
ATOM 605 C CA . GLY A 1 81 ? -15.191 6.211 -8.693 1.00 13.46 81 GLY A CA 1
ATOM 606 C C . GLY A 1 81 ? -14.700 6.020 -10.095 1.00 17.06 81 GLY A C 1
ATOM 607 O O . GLY A 1 81 ? -15.348 6.233 -11.141 1.00 19.82 81 GLY A O 1
ATOM 608 N N . LYS A 1 82 ? -13.462 5.599 -10.205 1.00 18.62 82 LYS A N 1
ATOM 609 C CA . LYS A 1 82 ? -12.706 5.312 -11.396 1.00 17.38 82 LYS A CA 1
ATOM 610 C C . LYS A 1 82 ? -12.411 3.828 -11.429 1.00 20.05 82 LYS A C 1
ATOM 611 O O . LYS A 1 82 ? -11.831 3.251 -10.528 1.00 23.63 82 LYS A O 1
ATOM 617 N N . LYS A 1 83 ? -12.789 3.157 -12.500 1.00 20.50 83 LYS A N 1
ATOM 618 C CA . LYS A 1 83 ? -12.562 1.738 -12.732 1.00 18.95 83 LYS A CA 1
ATOM 619 C C . LYS A 1 83 ? -11.157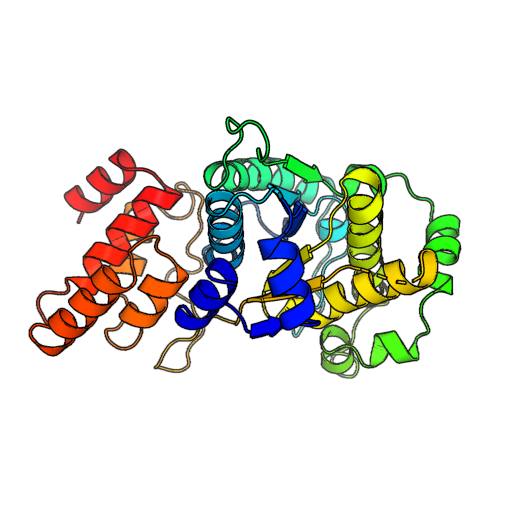 1.526 -13.233 1.00 19.05 83 LYS A C 1
ATOM 620 O O . LYS A 1 83 ? -10.639 0.408 -13.148 1.00 20.71 83 LYS A O 1
ATOM 626 N N . SER A 1 84 ? -10.556 2.578 -13.754 1.00 17.96 84 SER A N 1
ATOM 627 C CA . SER A 1 84 ? -9.214 2.521 -14.307 1.00 21.01 84 SER A CA 1
ATOM 628 C C . SER A 1 84 ? -8.216 3.574 -13.859 1.00 18.72 84 SER A C 1
ATOM 629 O O . SER A 1 84 ? -8.520 4.720 -13.575 1.00 14.33 84 SER A O 1
ATOM 632 N N . GLU A 1 85 ? -6.984 3.104 -13.866 1.00 21.62 85 GLU A N 1
ATOM 633 C CA . GLU A 1 85 ? -5.820 3.919 -13.493 1.00 22.92 85 GLU A CA 1
ATOM 634 C C . GLU A 1 85 ? -5.887 5.072 -14.454 1.00 26.91 85 GLU A C 1
ATOM 635 O O . GLU A 1 85 ? -6.261 4.768 -15.594 1.00 30.70 85 GLU A O 1
ATOM 641 N N . ARG A 1 86 ? -5.580 6.249 -14.050 1.00 28.30 86 ARG A N 1
ATOM 642 C CA . ARG A 1 86 ? -5.588 7.440 -14.885 1.00 32.86 86 ARG A CA 1
ATOM 643 C C . ARG A 1 86 ? -4.138 7.798 -15.214 1.00 33.68 86 ARG A C 1
ATOM 644 O O . ARG A 1 86 ? -3.189 7.299 -14.600 1.00 34.10 86 ARG A O 1
ATOM 646 N N . THR A 1 87 ? -4.022 8.684 -16.207 1.00 33.59 87 THR A N 1
ATOM 647 C CA . THR A 1 87 ? -2.721 9.183 -16.623 1.00 31.00 87 THR A CA 1
ATOM 648 C C . THR A 1 87 ? -2.472 10.455 -15.764 1.00 25.41 87 THR A C 1
ATOM 649 O O . THR A 1 87 ? -3.363 11.211 -15.399 1.00 24.37 87 THR A O 1
ATOM 653 N N . LEU A 1 88 ? -1.176 10.537 -15.542 1.00 21.85 88 LEU A N 1
ATOM 654 C CA . LEU A 1 88 ? -0.624 11.644 -14.756 1.00 18.04 88 LEU A CA 1
ATOM 655 C C . LEU A 1 88 ? -0.588 12.856 -15.680 1.00 16.44 88 LEU A C 1
ATOM 656 O O . LEU A 1 88 ? -0.060 12.669 -16.797 1.00 15.63 88 LEU A O 1
ATOM 661 N N . ASN A 1 89 ? -1.121 13.944 -15.203 1.00 13.32 89 ASN A N 1
ATOM 662 C CA . ASN A 1 89 ? -1.110 15.207 -15.928 1.00 9.56 89 ASN A CA 1
ATOM 663 C C . ASN A 1 89 ? 0.179 15.920 -15.449 1.00 11.27 89 ASN A C 1
ATOM 664 O O . ASN A 1 89 ? 0.685 15.509 -14.377 1.00 9.16 89 ASN A O 1
ATOM 669 N N . ALA A 1 90 ? 0.599 16.908 -16.221 1.00 5.99 90 ALA A N 1
ATOM 670 C CA . ALA A 1 90 ? 1.866 17.574 -15.854 1.00 10.47 90 ALA A CA 1
ATOM 671 C C . ALA A 1 90 ? 1.575 18.675 -14.905 1.00 11.44 90 ALA A C 1
ATOM 672 O O . ALA A 1 90 ? 0.435 19.151 -15.016 1.00 11.42 90 ALA A O 1
ATOM 674 N N . LYS A 1 91 ? 2.498 19.123 -14.089 1.00 14.56 91 LYS A N 1
ATOM 675 C CA . LYS A 1 91 ? 2.367 20.218 -13.160 1.00 15.18 91 LYS A CA 1
ATOM 676 C C . LYS A 1 91 ? 1.867 21.502 -13.848 1.00 15.38 91 LYS A C 1
ATOM 677 O O . LYS A 1 91 ? 1.056 22.231 -13.231 1.00 14.80 91 LYS A O 1
ATOM 680 N N . GLU A 1 92 ? 2.380 21.737 -15.047 1.00 14.17 92 GLU A N 1
ATOM 681 C CA . GLU A 1 92 ? 2.047 22.926 -15.864 1.00 12.66 92 GLU A CA 1
ATOM 682 C C . GLU A 1 92 ? 0.573 22.864 -16.242 1.00 8.37 92 GLU A C 1
ATOM 683 O O . GLU A 1 92 ? -0.171 23.863 -16.138 1.00 10.31 92 GLU A O 1
ATOM 685 N N . THR A 1 93 ? 0.178 21.665 -16.615 1.00 4.56 93 THR A N 1
ATOM 686 C CA . THR A 1 93 ? -1.255 21.516 -16.957 1.00 6.61 93 THR A CA 1
ATOM 687 C C . THR A 1 93 ? -2.148 21.782 -15.788 1.00 5.31 93 THR A C 1
ATOM 688 O O . THR A 1 93 ? -3.016 22.678 -15.769 1.00 6.66 93 THR A O 1
ATOM 692 N N . VAL A 1 94 ? -1.897 21.019 -14.744 1.00 6.66 94 VAL A N 1
ATOM 693 C CA . VAL A 1 94 ? -2.662 21.097 -13.473 1.00 8.52 94 VAL A CA 1
ATOM 694 C C . VAL A 1 94 ? -2.671 22.500 -12.909 1.00 9.42 94 VAL A C 1
ATOM 695 O O . VAL A 1 94 ? -3.711 23.094 -12.525 1.00 8.70 94 VAL A O 1
ATOM 699 N N . GLU A 1 95 ? -1.483 23.073 -12.897 1.00 14.87 95 GLU A N 1
ATOM 700 C CA . GLU A 1 95 ? -1.297 24.445 -12.394 1.00 13.66 95 GLU A CA 1
ATOM 701 C C . GLU A 1 95 ? -2.173 25.397 -13.146 1.00 15.47 95 GLU A C 1
ATOM 702 O O . GLU A 1 95 ? -2.723 26.332 -12.538 1.00 20.55 95 GLU A O 1
ATOM 708 N N . ALA A 1 96 ? -2.307 25.266 -14.447 1.00 15.61 96 ALA A N 1
ATOM 709 C CA . ALA A 1 96 ? -3.110 26.157 -15.295 1.00 14.92 96 ALA A CA 1
ATOM 710 C C . ALA A 1 96 ? -4.583 25.941 -15.097 1.00 13.72 96 ALA A C 1
ATOM 711 O O . ALA A 1 96 ? -5.408 26.870 -15.144 1.00 13.00 96 ALA A O 1
ATOM 713 N N . TRP A 1 97 ? -4.928 24.651 -14.958 1.00 11.81 97 TRP A N 1
ATOM 714 C CA . TRP A 1 97 ? -6.337 24.286 -14.753 1.00 10.67 97 TRP A CA 1
ATOM 715 C C . TRP A 1 97 ? -6.809 24.750 -13.384 1.00 9.31 97 TRP A C 1
ATOM 716 O O . TRP A 1 97 ? -7.969 25.078 -13.287 1.00 13.24 97 TRP A O 1
ATOM 727 N N . SER A 1 98 ? -5.981 24.747 -12.387 1.00 4.94 98 SER A N 1
ATOM 728 C CA . SER A 1 98 ? -6.333 25.178 -11.045 1.00 7.47 98 SER A CA 1
ATOM 729 C C . SER A 1 98 ? -6.850 26.610 -10.976 1.00 13.66 98 SER A C 1
ATOM 730 O O . SER A 1 98 ? -7.803 26.987 -10.240 1.00 15.38 98 SER A O 1
ATOM 733 N N . ALA A 1 99 ? -6.209 27.501 -11.744 1.00 12.50 99 ALA A N 1
ATOM 734 C CA . ALA A 1 99 ? -6.518 28.923 -11.837 1.00 10.12 99 ALA A CA 1
ATOM 735 C C . ALA A 1 99 ? -7.918 29.229 -12.305 1.00 12.94 99 ALA A C 1
ATOM 736 O O . ALA A 1 99 ? -8.580 30.218 -11.907 1.00 18.12 99 ALA A O 1
ATOM 738 N N . ARG A 1 100 ? -8.446 28.420 -13.208 1.00 14.22 100 ARG A N 1
ATOM 739 C CA . ARG A 1 100 ? -9.759 28.540 -13.808 1.00 16.86 100 ARG A CA 1
ATOM 740 C C . ARG A 1 100 ? -10.887 28.040 -12.912 1.00 16.74 100 ARG A C 1
ATOM 741 O O . ARG A 1 100 ? -11.936 28.656 -12.696 1.00 13.48 100 ARG A O 1
ATOM 749 N N . ILE A 1 101 ? -10.563 26.855 -12.397 1.00 14.19 101 ILE A N 1
ATOM 750 C CA . ILE A 1 101 ? -11.426 26.087 -11.476 1.00 14.21 101 ILE A CA 1
ATOM 751 C C . ILE A 1 101 ? -11.645 27.008 -10.304 1.00 13.13 101 ILE A C 1
ATOM 752 O O . ILE A 1 101 ? -12.754 27.292 -9.806 1.00 11.22 101 ILE A O 1
ATOM 757 N N . LYS A 1 102 ? -10.569 27.660 -9.868 1.00 15.60 102 LYS A N 1
ATOM 758 C CA . LYS A 1 102 ? -10.649 28.623 -8.766 1.00 16.16 102 LYS A CA 1
ATOM 759 C C . LYS A 1 102 ? -11.729 29.635 -9.173 1.00 18.07 102 LYS A C 1
ATOM 760 O O . LYS A 1 102 ? -12.582 29.910 -8.292 1.00 23.07 102 LYS A O 1
ATOM 766 N N . GLU A 1 103 ? -11.652 30.120 -10.385 1.00 19.62 103 GLU A N 1
ATOM 767 C CA . GLU A 1 103 ? -12.563 31.136 -10.926 1.00 19.53 103 GLU A CA 1
ATOM 768 C C . GLU A 1 103 ? -13.976 30.632 -10.944 1.00 18.95 103 GLU A C 1
ATOM 769 O O . GLU A 1 103 ? -14.703 31.439 -10.302 1.00 25.68 103 GLU A O 1
ATOM 771 N N . GLN A 1 104 ? -14.314 29.509 -11.521 1.00 14.86 104 GLN A N 1
ATOM 772 C CA . GLN A 1 104 ? -15.712 29.045 -11.441 1.00 15.18 104 GLN A CA 1
ATOM 773 C C . GLN A 1 104 ? -16.145 28.749 -10.017 1.00 17.07 104 GLN A C 1
ATOM 774 O O . GLN A 1 104 ? -17.367 28.915 -9.736 1.00 23.93 104 GLN A O 1
ATOM 780 N N . LEU A 1 105 ? -15.232 28.320 -9.136 1.00 14.42 105 LEU A N 1
ATOM 781 C CA . LEU A 1 105 ? -15.726 28.020 -7.772 1.00 12.49 105 LEU A CA 1
ATOM 782 C C . LEU A 1 105 ? -16.301 29.276 -7.141 1.00 12.61 105 LEU A C 1
ATOM 783 O O . LEU A 1 105 ? -17.460 29.236 -6.729 1.00 12.23 105 LEU A O 1
ATOM 788 N N . GLY A 1 106 ? -15.593 30.345 -7.073 1.00 12.60 106 GLY A N 1
ATOM 789 C CA . GLY A 1 106 ? -15.935 31.616 -6.514 1.00 12.83 106 GLY A CA 1
ATOM 790 C C . GLY A 1 106 ? -17.267 32.199 -6.907 1.00 12.90 106 GLY A C 1
ATOM 791 O O . GLY A 1 106 ? -17.737 33.080 -6.163 1.00 15.27 106 GLY A O 1
ATOM 792 N N . ARG A 1 107 ? -17.877 31.757 -7.980 1.00 12.39 107 ARG A N 1
ATOM 793 C CA . ARG A 1 107 ? -19.136 32.203 -8.496 1.00 12.98 107 ARG A CA 1
ATOM 794 C C . ARG A 1 107 ? -20.278 31.802 -7.544 1.00 12.45 107 ARG A C 1
ATOM 795 O O . ARG A 1 107 ? -21.209 32.562 -7.381 1.00 10.06 107 ARG A O 1
ATOM 803 N N . PHE A 1 108 ? -20.139 30.597 -7.056 1.00 11.07 108 PHE A N 1
ATOM 804 C CA . PHE A 1 108 ? -21.172 30.016 -6.189 1.00 9.43 108 PHE A CA 1
ATOM 805 C C . PHE A 1 108 ? -21.163 30.391 -4.745 1.00 9.49 108 PHE A C 1
ATOM 806 O O . PHE A 1 108 ? -22.189 30.117 -4.057 1.00 14.21 108 PHE A O 1
ATOM 814 N N . LEU A 1 109 ? -20.128 30.993 -4.185 1.00 12.28 109 LEU A N 1
ATOM 815 C CA . LEU A 1 109 ? -19.968 31.375 -2.779 1.00 9.25 109 LEU A CA 1
ATOM 816 C C . LEU A 1 109 ? -19.880 32.875 -2.499 1.00 9.06 109 LEU A C 1
ATOM 817 O O . LEU A 1 109 ? -19.468 33.675 -3.349 1.00 10.83 109 LEU A O 1
ATOM 822 N N . ASP A 1 110 ? -20.202 33.198 -1.254 1.00 10.69 110 ASP A N 1
ATOM 823 C CA . ASP A 1 110 ? -20.190 34.557 -0.702 1.00 8.28 110 ASP A CA 1
ATOM 824 C C . ASP A 1 110 ? -18.916 34.872 0.056 1.00 5.24 110 ASP A C 1
ATOM 825 O O . ASP A 1 110 ? -18.390 34.262 0.982 1.00 5.09 110 ASP A O 1
ATOM 830 N N . PHE A 1 111 ? -18.304 35.934 -0.394 1.00 10.04 111 PHE A N 1
ATOM 831 C CA . PHE A 1 111 ? -17.052 36.521 0.034 1.00 12.49 111 PHE A CA 1
ATOM 832 C C . PHE A 1 111 ? -17.247 37.836 0.776 1.00 12.89 111 PHE A C 1
ATOM 833 O O . PHE A 1 111 ? -16.222 38.233 1.375 1.00 16.22 111 PHE A O 1
ATOM 841 N N . GLU A 1 112 ? -18.439 38.405 0.712 1.00 12.74 112 GLU A N 1
ATOM 842 C CA . GLU A 1 112 ? -18.729 39.675 1.378 1.00 20.21 112 GLU A CA 1
ATOM 843 C C . GLU A 1 112 ? -19.255 39.610 2.818 1.00 25.20 112 GLU A C 1
ATOM 844 O O . GLU A 1 112 ? -19.160 40.616 3.580 1.00 28.83 112 GLU A O 1
ATOM 846 N N . ALA A 1 113 ? -19.883 38.491 3.090 1.00 24.37 113 ALA A N 1
ATOM 847 C CA . ALA A 1 113 ? -20.482 38.131 4.350 1.00 27.02 113 ALA A CA 1
ATOM 848 C C . ALA A 1 113 ? -19.396 38.293 5.419 1.00 30.10 113 ALA A C 1
ATOM 849 O O . ALA A 1 113 ? -18.228 37.971 5.144 1.00 26.82 113 ALA A O 1
ATOM 851 N N . ASP A 1 114 ? -19.794 38.797 6.562 1.00 35.36 114 ASP A N 1
ATOM 852 C CA . ASP A 1 114 ? -18.794 38.975 7.654 1.00 41.09 114 ASP A CA 1
ATOM 853 C C . ASP A 1 114 ? -19.191 37.913 8.667 1.00 39.12 114 ASP A C 1
ATOM 854 O O . ASP A 1 114 ? -20.377 37.937 9.065 1.00 46.74 114 ASP A O 1
ATOM 859 N N . GLY A 1 115 ? -18.294 37.063 9.053 1.00 36.66 115 GLY A N 1
ATOM 860 C CA . GLY A 1 115 ? -18.744 36.022 10.049 1.00 31.57 115 GLY A CA 1
ATOM 861 C C . GLY A 1 115 ? -18.612 34.722 9.258 1.00 26.73 115 GLY A C 1
ATOM 862 O O . GLY A 1 115 ? -17.796 33.923 9.741 1.00 30.15 115 GLY A O 1
ATOM 863 N N . ASN A 1 116 ? -19.268 34.638 8.092 1.00 17.81 116 ASN A N 1
ATOM 864 C CA . ASN A 1 116 ? -19.050 33.373 7.357 1.00 14.10 116 ASN A CA 1
ATOM 865 C C . ASN A 1 116 ? -18.651 33.491 5.922 1.00 10.22 116 ASN A C 1
ATOM 866 O O . ASN A 1 116 ? -19.188 32.723 5.059 1.00 12.50 116 ASN A O 1
ATOM 871 N N . PRO A 1 117 ? -17.713 34.376 5.572 1.00 8.70 117 PRO A N 1
ATOM 872 C CA . PRO A 1 117 ? -17.293 34.487 4.163 1.00 5.95 117 PRO A CA 1
ATOM 873 C C . PRO A 1 117 ? -16.471 33.247 3.811 1.00 6.41 117 PRO A C 1
ATOM 874 O O . PRO A 1 117 ? -15.728 32.693 4.647 1.00 8.76 117 PRO A O 1
ATOM 878 N N . ALA A 1 118 ? -16.569 32.846 2.574 1.00 5.69 118 ALA A N 1
ATOM 879 C CA . ALA A 1 118 ? -15.814 31.680 2.063 1.00 4.09 118 ALA A CA 1
ATOM 880 C C . ALA A 1 118 ? -14.328 31.975 1.939 1.00 7.92 118 ALA A C 1
ATOM 881 O O . ALA A 1 118 ? -13.791 33.075 2.024 1.00 8.26 118 ALA A O 1
ATOM 883 N N . LYS A 1 119 ? -13.584 30.898 1.744 1.00 9.93 119 LYS A N 1
ATOM 884 C CA . LYS A 1 119 ? -12.185 30.795 1.483 1.00 9.82 119 LYS A CA 1
ATOM 885 C C . LYS A 1 119 ? -12.063 29.783 0.304 1.00 9.02 119 LYS A C 1
ATOM 886 O O . LYS A 1 119 ? -12.885 28.856 0.281 1.00 6.27 119 LYS A O 1
ATOM 892 N N . ILE A 1 120 ? -11.120 30.046 -0.579 1.00 6.63 120 ILE A N 1
ATOM 893 C CA . ILE A 1 120 ? -10.803 29.172 -1.706 1.00 6.27 120 ILE A CA 1
ATOM 894 C C . ILE A 1 120 ? -9.316 28.884 -1.363 1.00 7.95 120 ILE A C 1
ATOM 895 O O . ILE A 1 120 ? -8.601 29.816 -1.035 1.00 4.97 120 ILE A O 1
ATOM 900 N N . LYS A 1 121 ? -8.936 27.661 -1.392 1.00 2.65 121 LYS A N 1
ATOM 901 C CA . LYS A 1 121 ? -7.586 27.293 -0.949 1.00 4.89 121 LYS A CA 1
ATOM 902 C C . LYS A 1 121 ? -7.016 26.264 -1.862 1.00 2.14 121 LYS A C 1
ATOM 903 O O . LYS A 1 121 ? -7.817 25.696 -2.577 1.00 2.00 121 LYS A O 1
ATOM 909 N N . ASN A 1 122 ? -5.731 26.052 -1.883 1.00 5.18 122 ASN A N 1
ATOM 910 C CA . ASN A 1 122 ? -4.993 25.120 -2.721 1.00 7.56 122 ASN A CA 1
ATOM 911 C C . ASN A 1 122 ? -4.072 24.311 -1.815 1.00 4.16 122 ASN A C 1
ATOM 912 O O . ASN A 1 122 ? -3.098 24.825 -1.229 1.00 4.19 122 ASN A O 1
ATOM 917 N N . ASN A 1 123 ? -4.290 23.016 -1.841 1.00 5.74 123 ASN A N 1
ATOM 918 C CA . ASN A 1 123 ? -3.491 22.032 -1.058 1.00 3.82 123 ASN A CA 1
ATOM 919 C C . ASN A 1 123 ? -2.071 21.929 -1.542 1.00 5.23 123 ASN A C 1
ATOM 920 O O . ASN A 1 123 ? -1.234 21.248 -0.893 1.00 9.66 123 ASN A O 1
ATOM 925 N N . TYR A 1 124 ? -1.700 22.633 -2.619 1.00 8.41 124 TYR A N 1
ATOM 926 C CA . TYR A 1 124 ? -0.341 22.625 -3.112 1.00 6.05 124 TYR A CA 1
ATOM 927 C C . TYR A 1 124 ? 0.558 23.322 -2.096 1.00 5.43 124 TYR A C 1
ATOM 928 O O . TYR A 1 124 ? 1.733 22.975 -1.871 1.00 6.47 124 TYR A O 1
ATOM 937 N N . ASP A 1 125 ? -0.045 24.336 -1.471 1.00 8.31 125 ASP A N 1
ATOM 938 C CA . ASP A 1 125 ? 0.576 25.186 -0.445 1.00 7.75 125 ASP A CA 1
ATOM 939 C C . ASP A 1 125 ? 1.145 24.415 0.723 1.00 4.78 125 ASP A C 1
ATOM 940 O O . ASP A 1 125 ? 2.099 24.841 1.327 1.00 8.74 125 ASP A O 1
ATOM 945 N N . TRP A 1 126 ? 0.535 23.320 1.122 1.00 8.75 126 TRP A N 1
ATOM 946 C CA . TRP A 1 126 ? 1.030 22.550 2.248 1.00 4.77 126 TRP A CA 1
ATOM 947 C C . TRP A 1 126 ? 1.494 21.195 1.697 1.00 3.82 126 TRP A C 1
ATOM 948 O O . TRP A 1 126 ? 2.248 20.697 2.524 1.00 9.08 126 TRP A O 1
ATOM 959 N N . ILE A 1 127 ? 1.026 20.729 0.584 1.00 4.08 127 ILE A N 1
ATOM 960 C CA . ILE A 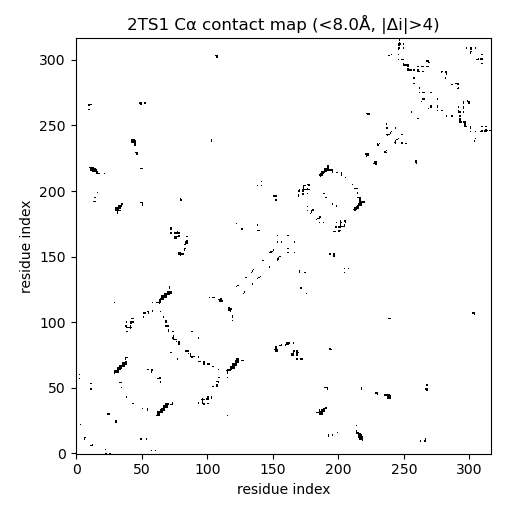1 127 ? 1.599 19.438 0.124 1.00 2.88 127 ILE A CA 1
ATOM 961 C C . ILE A 1 127 ? 2.847 19.633 -0.716 1.00 4.45 127 ILE A C 1
ATOM 962 O O . ILE A 1 127 ? 3.854 18.853 -0.595 1.00 6.00 127 ILE A O 1
ATOM 967 N N . GLY A 1 128 ? 2.910 20.702 -1.523 1.00 2.86 128 GLY A N 1
ATOM 968 C CA . GLY A 1 128 ? 4.000 20.987 -2.409 1.00 3.88 128 GLY A CA 1
ATOM 969 C C . GLY A 1 128 ? 5.323 20.839 -1.674 1.00 9.38 128 GLY A C 1
ATOM 970 O O . GLY A 1 128 ? 6.124 20.015 -2.111 1.00 14.16 128 GLY A O 1
ATOM 971 N N . PRO A 1 129 ? 5.473 21.608 -0.606 1.00 5.14 129 PRO A N 1
ATOM 972 C CA . PRO A 1 129 ? 6.673 21.603 0.203 1.00 7.43 129 PRO A CA 1
ATOM 973 C C . PRO A 1 129 ? 6.942 20.504 1.183 1.00 8.19 129 PRO A C 1
ATOM 974 O O . PRO A 1 129 ? 8.011 20.528 1.853 1.00 13.91 129 PRO A O 1
ATOM 978 N N . LEU A 1 130 ? 6.136 19.500 1.326 1.00 10.15 130 LEU A N 1
ATOM 979 C CA . LEU A 1 130 ? 6.325 18.391 2.280 1.00 4.44 130 LEU A CA 1
ATOM 980 C C . LEU A 1 130 ? 7.265 17.378 1.678 1.00 7.56 130 LEU A C 1
ATOM 981 O O . LEU A 1 130 ? 7.080 16.957 0.507 1.00 7.69 130 LEU A O 1
ATOM 986 N N . ASP A 1 131 ? 8.243 16.971 2.474 1.00 5.14 131 ASP A N 1
ATOM 987 C CA . ASP A 1 131 ? 9.239 15.959 2.155 1.00 9.04 131 ASP A CA 1
ATOM 988 C C . ASP A 1 131 ? 8.608 14.581 2.446 1.00 8.48 131 ASP A C 1
ATOM 989 O O . ASP A 1 131 ? 7.750 14.340 3.312 1.00 6.24 131 ASP A O 1
ATOM 994 N N . VAL A 1 132 ? 9.128 13.670 1.616 1.00 9.77 132 VAL A N 1
ATOM 995 C CA . VAL A 1 132 ? 8.599 12.275 1.631 1.00 10.44 132 VAL A CA 1
ATOM 996 C C . VAL A 1 132 ? 8.693 11.647 2.995 1.00 6.79 132 VAL A C 1
ATOM 997 O O . VAL A 1 132 ? 7.745 11.025 3.506 1.00 10.60 132 VAL A O 1
ATOM 1001 N N . ILE A 1 133 ? 9.823 11.776 3.649 1.00 8.88 133 ILE A N 1
ATOM 1002 C CA . ILE A 1 133 ? 10.153 11.229 4.929 1.00 8.53 133 ILE A CA 1
ATOM 1003 C C . ILE A 1 133 ? 9.155 11.659 6.001 1.00 5.63 133 ILE A C 1
ATOM 1004 O O . ILE A 1 133 ? 8.691 10.851 6.792 1.00 6.67 133 ILE A O 1
ATOM 1009 N N . THR A 1 134 ? 8.814 12.904 5.978 1.00 5.95 134 THR A N 1
ATOM 1010 C CA . THR A 1 134 ? 7.882 13.559 6.886 1.00 6.06 134 THR A CA 1
ATOM 1011 C C . THR A 1 134 ? 6.484 13.011 6.718 1.00 7.89 134 THR A C 1
ATOM 1012 O O . THR A 1 134 ? 5.821 12.711 7.729 1.00 8.31 134 THR A O 1
ATOM 1016 N N . PHE A 1 135 ? 6.179 12.919 5.440 1.00 10.68 135 PHE A N 1
ATOM 1017 C CA . PHE A 1 135 ? 4.890 12.338 4.987 1.00 11.22 135 PHE A CA 1
ATOM 1018 C C . PHE A 1 135 ? 4.724 10.892 5.433 1.00 13.95 135 PHE A C 1
ATOM 1019 O O . PHE A 1 135 ? 3.674 10.434 5.965 1.00 17.10 135 PHE A O 1
ATOM 1027 N N . LEU A 1 136 ? 5.803 10.117 5.187 1.00 11.15 136 LEU A N 1
ATOM 1028 C CA . LEU A 1 136 ? 5.760 8.705 5.541 1.00 5.42 136 LEU A CA 1
ATOM 1029 C C . LEU A 1 136 ? 5.619 8.498 7.040 1.00 6.61 136 LEU A C 1
ATOM 1030 O O . LEU A 1 136 ? 4.907 7.558 7.509 1.00 6.26 136 LEU A O 1
ATOM 1035 N N . ARG A 1 137 ? 6.307 9.298 7.816 1.00 7.49 137 ARG A N 1
ATOM 1036 C CA . ARG A 1 137 ? 6.319 9.206 9.283 1.00 8.50 137 ARG A CA 1
ATOM 1037 C C . ARG A 1 137 ? 5.144 9.875 9.975 1.00 9.09 137 ARG A C 1
ATOM 1038 O O . ARG A 1 137 ? 4.455 9.191 10.742 1.00 14.84 137 ARG A O 1
ATOM 1046 N N . ASP A 1 138 ? 4.894 11.124 9.701 1.00 9.36 138 ASP A N 1
ATOM 1047 C CA . ASP A 1 138 ? 3.826 11.912 10.286 1.00 10.47 138 ASP A CA 1
ATOM 1048 C C . ASP A 1 138 ? 2.453 11.464 9.814 1.00 11.97 138 ASP A C 1
ATOM 1049 O O . ASP A 1 138 ? 1.525 11.571 10.602 1.00 13.41 138 ASP A O 1
ATOM 1054 N N . VAL A 1 139 ? 2.321 11.007 8.591 1.00 12.16 139 VAL A N 1
ATOM 1055 C CA . VAL A 1 139 ? 0.962 10.597 8.134 1.00 13.83 139 VAL A CA 1
ATOM 1056 C C . VAL A 1 139 ? 0.906 9.097 8.067 1.00 8.61 139 VAL A C 1
ATOM 1057 O O . VAL A 1 139 ? 0.014 8.489 8.716 1.00 7.57 139 VAL A O 1
ATOM 1061 N N . GLY A 1 140 ? 1.860 8.538 7.331 1.00 10.63 140 GLY A N 1
ATOM 1062 C CA . GLY A 1 140 ? 1.855 7.072 7.176 1.00 13.39 140 GLY A CA 1
ATOM 1063 C C . GLY A 1 140 ? 1.875 6.197 8.397 1.00 16.66 140 GLY A C 1
ATOM 1064 O O . GLY A 1 140 ? 1.264 5.066 8.425 1.00 16.89 140 GLY A O 1
ATOM 1065 N N . LYS A 1 141 ? 2.526 6.576 9.499 1.00 10.97 141 LYS A N 1
ATOM 1066 C CA . LYS A 1 141 ? 2.557 5.674 10.667 1.00 12.92 141 LYS A CA 1
ATOM 1067 C C . LYS A 1 141 ? 1.179 5.379 11.227 1.00 14.38 141 LYS A C 1
ATOM 1068 O O . LYS A 1 141 ? 0.876 4.346 11.886 1.00 11.05 141 LYS A O 1
ATOM 1074 N N . HIS A 1 142 ? 0.233 6.286 10.989 1.00 14.27 142 HIS A N 1
ATOM 1075 C CA . HIS A 1 142 ? -1.132 6.240 11.464 1.00 14.01 142 HIS A CA 1
ATOM 1076 C C . HIS A 1 142 ? -2.020 5.286 10.737 1.00 14.61 142 HIS A C 1
ATOM 1077 O O . HIS A 1 142 ? -3.135 5.052 11.233 1.00 17.59 142 HIS A O 1
ATOM 1084 N N . PHE A 1 143 ? -1.608 4.754 9.611 1.00 16.90 143 PHE A N 1
ATOM 1085 C CA . PHE A 1 143 ? -2.452 3.852 8.809 1.00 13.98 143 PHE A CA 1
ATOM 1086 C C . PHE A 1 143 ? -1.832 2.484 8.548 1.00 13.72 143 PHE A C 1
ATOM 1087 O O . PHE A 1 143 ? -0.668 2.432 8.114 1.00 19.53 143 PHE A O 1
ATOM 1095 N N . SER A 1 144 ? -2.625 1.454 8.728 1.00 7.63 144 SER A N 1
ATOM 1096 C CA . SER A 1 144 ? -2.141 0.100 8.417 1.00 10.00 144 SER A CA 1
ATOM 1097 C C . SER A 1 144 ? -2.599 -0.142 6.972 1.00 7.89 144 SER A C 1
ATOM 1098 O O . SER A 1 144 ? -3.618 0.414 6.524 1.00 7.69 144 SER A O 1
ATOM 1101 N N . VAL A 1 145 ? -1.902 -0.945 6.240 1.00 5.70 145 VAL A N 1
ATOM 1102 C CA . VAL A 1 145 ? -2.189 -1.312 4.848 1.00 7.16 145 VAL A CA 1
ATOM 1103 C C . VAL A 1 145 ? -3.543 -1.994 4.730 1.00 8.55 145 VAL A C 1
ATOM 1104 O O . VAL A 1 145 ? -4.230 -1.936 3.697 1.00 11.06 145 VAL A O 1
ATOM 1108 N N . ASN A 1 146 ? -3.931 -2.665 5.767 1.00 12.43 146 ASN A N 1
ATOM 1109 C CA . ASN A 1 146 ? -5.177 -3.435 5.898 1.00 18.20 146 ASN A CA 1
ATOM 1110 C C . ASN A 1 146 ? -6.415 -2.546 6.019 1.00 11.79 146 ASN A C 1
ATOM 1111 O O . ASN A 1 146 ? -7.492 -2.899 5.586 1.00 15.01 146 ASN A O 1
ATOM 1116 N N . TYR A 1 147 ? -6.317 -1.425 6.635 1.00 11.36 147 TYR A N 1
ATOM 1117 C CA . TYR A 1 147 ? -7.332 -0.420 6.808 1.00 9.86 147 TYR A CA 1
ATOM 1118 C C . TYR A 1 147 ? -7.577 0.204 5.433 1.00 9.41 147 TYR A C 1
ATOM 1119 O O . TYR A 1 147 ? -8.720 0.421 5.000 1.00 10.32 147 TYR A O 1
ATOM 1128 N N . MET A 1 148 ? -6.442 0.498 4.780 1.00 10.35 148 MET A N 1
ATOM 1129 C CA . MET A 1 148 ? -6.453 1.121 3.443 1.00 12.10 148 MET A CA 1
ATOM 1130 C C . MET A 1 148 ? -6.954 0.223 2.317 1.00 7.50 148 MET A C 1
ATOM 1131 O O . MET A 1 148 ? -7.561 0.775 1.396 1.00 12.17 148 MET A O 1
ATOM 1136 N N . MET A 1 149 ? -6.702 -1.054 2.307 1.00 6.20 149 MET A N 1
ATOM 1137 C CA . MET A 1 149 ? -7.055 -2.024 1.299 1.00 10.25 149 MET A CA 1
ATOM 1138 C C . MET A 1 149 ? -8.553 -2.342 1.230 1.00 11.97 149 MET A C 1
ATOM 1139 O O . MET A 1 149 ? -9.052 -2.789 0.216 1.00 12.25 149 MET A O 1
ATOM 1144 N N . ALA A 1 150 ? -9.210 -2.178 2.367 1.00 11.63 150 ALA A N 1
ATOM 1145 C CA . ALA A 1 150 ? -10.624 -2.421 2.535 1.00 10.40 150 ALA A CA 1
ATOM 1146 C C . ALA A 1 150 ? -11.457 -1.256 2.005 1.00 13.27 150 ALA A C 1
ATOM 1147 O O . ALA A 1 150 ? -12.677 -1.410 1.909 1.00 17.96 150 ALA A O 1
ATOM 1149 N N . LYS A 1 151 ? -10.848 -0.138 1.718 1.00 12.08 151 LYS A N 1
ATOM 1150 C CA . LYS A 1 151 ? -11.477 1.041 1.198 1.00 10.69 151 LYS A CA 1
ATOM 1151 C C . LYS A 1 151 ? -12.090 0.692 -0.162 1.00 10.46 151 LYS A C 1
ATOM 1152 O O . LYS A 1 151 ? -11.436 0.135 -1.060 1.00 6.70 151 LYS A O 1
ATOM 1158 N N . GLU A 1 152 ? -13.339 1.167 -0.266 1.00 12.30 152 GLU A N 1
ATOM 1159 C CA . GLU A 1 152 ? -14.102 0.974 -1.506 1.00 9.39 152 GLU A CA 1
ATOM 1160 C C . GLU A 1 152 ? -13.268 1.365 -2.710 1.00 10.96 152 GLU A C 1
ATOM 1161 O O . GLU A 1 152 ? -13.222 0.534 -3.615 1.00 11.51 152 GLU A O 1
ATOM 1167 N N . SER A 1 153 ? -12.624 2.510 -2.730 1.00 9.13 153 SER A N 1
ATOM 1168 C CA . SER A 1 153 ? -11.804 2.955 -3.855 1.00 12.10 153 SER A CA 1
ATOM 1169 C C . SER A 1 153 ? -10.681 2.034 -4.298 1.00 14.44 153 SER A C 1
ATOM 1170 O O . SER A 1 153 ? -10.244 1.995 -5.496 1.00 14.54 153 SER A O 1
ATOM 1173 N N . VAL A 1 154 ? -10.171 1.291 -3.329 1.00 18.04 154 VAL A N 1
ATOM 1174 C CA . VAL A 1 154 ? -9.049 0.352 -3.539 1.00 16.33 154 VAL A CA 1
ATOM 1175 C C . VAL A 1 154 ? -9.579 -1.076 -3.689 1.00 20.57 154 VAL A C 1
ATOM 1176 O O . VAL A 1 154 ? -9.228 -1.796 -4.659 1.00 15.33 154 VAL A O 1
ATOM 1180 N N . GLN A 1 155 ? -10.458 -1.521 -2.787 1.00 19.18 155 GLN A N 1
ATOM 1181 C CA . GLN A 1 155 ? -11.019 -2.871 -2.885 1.00 25.81 155 GLN A CA 1
ATOM 1182 C C . GLN A 1 155 ? -11.409 -3.044 -4.360 1.00 30.00 155 GLN A C 1
ATOM 1183 O O . GLN A 1 155 ? -11.052 -3.969 -5.094 1.00 33.14 155 GLN A O 1
ATOM 1189 N N . SER A 1 156 ? -12.170 -2.085 -4.848 1.00 29.30 156 SER A N 1
ATOM 1190 C CA . SER A 1 156 ? -12.684 -1.820 -6.132 1.00 31.97 156 SER A CA 1
ATOM 1191 C C . SER A 1 156 ? -11.765 -2.120 -7.312 1.00 33.32 156 SER A C 1
ATOM 1192 O O . SER A 1 156 ? -12.276 -2.403 -8.425 1.00 31.28 156 SER A O 1
ATOM 1195 N N . ARG A 1 157 ? -10.457 -1.989 -7.077 1.00 34.62 157 ARG A N 1
ATOM 1196 C CA . ARG A 1 157 ? -9.385 -2.109 -8.025 1.00 34.81 157 ARG A CA 1
ATOM 1197 C C . ARG A 1 157 ? -8.186 -3.002 -7.957 1.00 35.89 157 ARG A C 1
ATOM 1198 O O . ARG A 1 157 ? -7.394 -2.835 -8.942 1.00 35.65 157 ARG A O 1
ATOM 1206 N N . ILE A 1 158 ? -7.912 -3.862 -7.045 1.00 38.44 158 ILE A N 1
ATOM 1207 C CA . ILE A 1 158 ? -6.651 -4.635 -6.997 1.00 41.21 158 ILE A CA 1
ATOM 1208 C C . ILE A 1 158 ? -6.350 -5.724 -8.001 1.00 42.56 158 ILE A C 1
ATOM 1209 O O . ILE A 1 158 ? -5.159 -6.094 -8.174 1.00 39.96 158 ILE A O 1
ATOM 1211 N N . GLU A 1 159 ? -7.371 -6.232 -8.633 1.00 44.11 159 GLU A N 1
ATOM 1212 C CA . GLU A 1 159 ? -7.434 -7.242 -9.686 1.00 42.46 159 GLU A CA 1
ATOM 1213 C C . GLU A 1 159 ? -7.293 -6.450 -10.997 1.00 41.71 159 GLU A C 1
ATOM 1214 O O . GLU A 1 159 ? -6.485 -6.668 -11.908 1.00 44.76 159 GLU A O 1
ATOM 1216 N N . THR A 1 160 ? -8.103 -5.401 -10.992 1.00 36.69 160 THR A N 1
ATOM 1217 C CA . THR A 1 160 ? -8.156 -4.368 -12.010 1.00 34.18 160 THR A CA 1
ATOM 1218 C C . THR A 1 160 ? -6.736 -3.790 -12.021 1.00 35.48 160 THR A C 1
ATOM 1219 O O . THR A 1 160 ? -6.117 -3.554 -13.072 1.00 39.98 160 THR A O 1
ATOM 1221 N N . GLY A 1 161 ? -6.167 -3.564 -10.857 1.00 32.29 161 GLY A N 1
ATOM 1222 C CA . GLY A 1 161 ? -4.815 -3.050 -10.661 1.00 29.01 161 GLY A CA 1
ATOM 1223 C C . GLY A 1 161 ? -4.876 -1.570 -10.232 1.00 28.61 161 GLY A C 1
ATOM 1224 O O . GLY A 1 161 ? -5.834 -0.836 -10.590 1.00 28.44 161 GLY A O 1
ATOM 1225 N N . ILE A 1 162 ? -3.861 -1.194 -9.479 1.00 22.23 162 ILE A N 1
ATOM 1226 C CA . ILE A 1 162 ? -3.757 0.185 -8.980 1.00 15.83 162 ILE A CA 1
ATOM 1227 C C . ILE A 1 162 ? -2.297 0.387 -8.572 1.00 12.84 162 ILE A C 1
ATOM 1228 O O . ILE A 1 162 ? -1.737 -0.422 -7.841 1.00 10.09 162 ILE A O 1
ATOM 1233 N N . SER A 1 163 ? -1.723 1.474 -9.032 1.00 7.80 163 SER A N 1
ATOM 1234 C CA . SER A 1 163 ? -0.352 1.776 -8.648 1.00 10.74 163 SER A CA 1
ATOM 1235 C C . SER A 1 163 ? -0.314 2.230 -7.187 1.00 9.12 163 SER A C 1
ATOM 1236 O O . SER A 1 163 ? -1.340 2.586 -6.597 1.00 9.24 163 SER A O 1
ATOM 1239 N N . PHE A 1 164 ? 0.914 2.252 -6.666 1.00 9.11 164 PHE A N 1
ATOM 1240 C CA . PHE A 1 164 ? 1.155 2.766 -5.313 1.00 9.40 164 PHE A CA 1
ATOM 1241 C C . PHE A 1 164 ? 0.736 4.242 -5.263 1.00 5.43 164 PHE A C 1
ATOM 1242 O O . PHE A 1 164 ? 0.207 4.718 -4.259 1.00 5.67 164 PHE A O 1
ATOM 1250 N N . THR A 1 165 ? 0.930 5.021 -6.289 1.00 9.59 165 THR A N 1
ATOM 1251 C CA . THR A 1 165 ? 0.597 6.421 -6.533 1.00 11.76 165 THR A CA 1
ATOM 1252 C C . THR A 1 165 ? -0.872 6.701 -6.181 1.00 14.94 165 THR A C 1
ATOM 1253 O O . THR A 1 165 ? -1.177 7.537 -5.299 1.00 18.65 165 THR A O 1
ATOM 12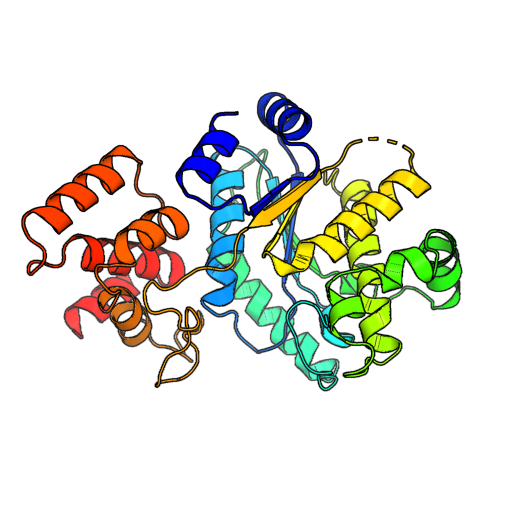57 N N . GLU A 1 166 ? -1.780 6.024 -6.872 1.00 14.13 166 GLU A N 1
ATOM 1258 C CA . GLU A 1 166 ? -3.215 6.192 -6.599 1.00 13.68 166 GLU A CA 1
ATOM 1259 C C . GLU A 1 166 ? -3.620 5.600 -5.270 1.00 11.24 166 GLU A C 1
ATOM 1260 O O . GLU A 1 166 ? -4.514 6.155 -4.607 1.00 13.46 166 GLU A O 1
ATOM 1266 N N . PHE A 1 167 ? -2.986 4.525 -4.823 1.00 12.65 167 PHE A N 1
ATOM 1267 C CA . PHE A 1 167 ? -3.256 3.848 -3.562 1.00 8.95 167 PHE A CA 1
ATOM 1268 C C . PHE A 1 167 ? -3.053 4.823 -2.394 1.00 7.25 167 PHE A C 1
ATOM 1269 O O . PHE A 1 167 ? -3.850 4.760 -1.442 1.00 9.70 167 PHE A O 1
ATOM 1277 N N . SER A 1 168 ? -2.081 5.675 -2.463 1.00 5.72 168 SER A N 1
ATOM 1278 C CA . SER A 1 168 ? -1.664 6.687 -1.519 1.00 6.85 168 SER A CA 1
ATOM 1279 C C . SER A 1 168 ? -2.408 7.998 -1.542 1.00 7.85 168 SER A C 1
ATOM 1280 O O . SER A 1 168 ? -2.354 8.827 -0.597 1.00 4.89 168 SER A O 1
ATOM 1283 N N . TYR A 1 169 ? -3.144 8.201 -2.636 1.00 5.55 169 TYR A N 1
ATOM 1284 C CA . TYR A 1 169 ? -3.951 9.421 -2.730 1.00 7.70 169 TYR A CA 1
ATOM 1285 C C . TYR A 1 169 ? -4.676 9.748 -1.414 1.00 7.30 169 TYR A C 1
ATOM 1286 O O . TYR A 1 169 ? -4.794 10.888 -0.901 1.00 5.54 169 TYR A O 1
ATOM 1295 N N . MET A 1 170 ? -5.300 8.692 -0.863 1.00 8.01 170 MET A N 1
ATOM 1296 C CA . MET A 1 170 ? -6.118 8.786 0.342 1.00 12.79 170 MET A CA 1
ATOM 1297 C C . MET A 1 170 ? -5.366 9.398 1.499 1.00 10.55 170 MET A C 1
ATOM 1298 O O . MET A 1 170 ? -6.037 10.126 2.291 1.00 9.49 170 MET A O 1
ATOM 1303 N N . MET A 1 171 ? -4.066 9.136 1.624 1.00 10.15 171 MET A N 1
ATOM 1304 C CA . MET A 1 171 ? -3.274 9.759 2.718 1.00 10.53 171 MET A CA 1
ATOM 1305 C C . MET A 1 171 ? -3.236 11.304 2.577 1.00 9.43 171 MET A C 1
ATOM 1306 O O . MET A 1 171 ? -3.250 12.043 3.572 1.00 7.53 171 MET A O 1
ATOM 1311 N N . LEU A 1 172 ? -3.106 11.788 1.352 1.00 7.43 172 LEU A N 1
ATOM 1312 C CA . LEU A 1 172 ? -3.042 13.228 1.013 1.00 7.68 172 LEU A CA 1
ATOM 1313 C C . LEU A 1 172 ? -4.358 13.912 1.334 1.00 4.04 172 LEU A C 1
ATOM 1314 O O . LEU A 1 172 ? -4.332 14.948 1.981 1.00 11.71 172 LEU A O 1
ATOM 1319 N N . GLN A 1 173 ? -5.498 13.359 0.927 1.00 3.20 173 GLN A N 1
ATOM 1320 C CA . GLN A 1 173 ? -6.805 13.942 1.318 1.00 4.23 173 GLN A CA 1
ATOM 1321 C C . GLN A 1 173 ? -6.923 13.859 2.893 1.00 4.21 173 GLN A C 1
ATOM 1322 O O . GLN A 1 173 ? -7.349 14.817 3.593 1.00 8.40 173 GLN A O 1
ATOM 1328 N N . ALA A 1 174 ? -6.498 12.741 3.486 1.00 2.47 174 ALA A N 1
ATOM 1329 C CA . ALA A 1 174 ? -6.510 12.562 4.933 1.00 5.44 174 ALA A CA 1
ATOM 1330 C C . ALA A 1 174 ? -5.888 13.773 5.622 1.00 7.60 174 ALA A C 1
ATOM 1331 O O . ALA A 1 174 ? -6.406 14.472 6.559 1.00 6.06 174 ALA A O 1
ATOM 1333 N N . TYR A 1 175 ? -4.691 14.038 5.086 1.00 5.75 175 TYR A N 1
ATOM 1334 C CA . TYR A 1 175 ? -3.814 15.143 5.492 1.00 2.00 175 TYR A CA 1
ATOM 1335 C C . TYR A 1 175 ? -4.419 16.486 5.266 1.00 4.08 175 TYR A C 1
ATOM 1336 O O . TYR A 1 175 ? -4.223 17.323 6.182 1.00 5.70 175 TYR A O 1
ATOM 1345 N N . ASP A 1 176 ? -5.125 16.712 4.170 1.00 3.53 176 ASP A N 1
ATOM 1346 C CA . ASP A 1 176 ? -5.817 17.994 3.999 1.00 7.84 176 ASP A CA 1
ATOM 1347 C C . ASP A 1 176 ? -6.813 18.281 5.160 1.00 7.40 176 ASP A C 1
ATOM 1348 O O . ASP A 1 176 ? -6.863 19.399 5.664 1.00 9.17 176 ASP A O 1
ATOM 1353 N N . PHE A 1 177 ? -7.637 17.302 5.503 1.00 10.97 177 PHE A N 1
ATOM 1354 C CA . PHE A 1 177 ? -8.661 17.389 6.541 1.00 8.96 177 PHE A CA 1
ATOM 1355 C C . PHE A 1 177 ? -7.976 17.834 7.825 1.00 10.62 177 PHE A C 1
ATOM 1356 O O . PHE A 1 177 ? -8.388 18.836 8.481 1.00 11.96 177 PHE A O 1
ATOM 1364 N N . LEU A 1 178 ? -6.891 17.150 8.179 1.00 8.60 178 LEU A N 1
ATOM 1365 C CA . LEU A 1 178 ? -6.122 17.493 9.387 1.00 11.05 178 LEU A CA 1
ATOM 1366 C C . LEU A 1 178 ? -5.598 18.923 9.407 1.00 8.30 178 LEU A C 1
ATOM 1367 O O . LEU A 1 178 ? -5.752 19.656 10.433 1.00 9.50 178 LEU A O 1
ATOM 1372 N N . ARG A 1 179 ? -4.976 19.334 8.306 1.00 4.83 179 ARG A N 1
ATOM 1373 C CA . ARG A 1 179 ? -4.419 20.711 8.254 1.00 6.62 179 ARG A CA 1
ATOM 1374 C C . ARG A 1 179 ? -5.392 21.836 8.387 1.00 6.52 179 ARG A C 1
ATOM 1375 O O . ARG A 1 179 ? -5.085 22.885 8.999 1.00 9.65 179 ARG A O 1
ATOM 1383 N N . LEU A 1 180 ? -6.563 21.687 7.799 1.00 7.08 180 LEU A N 1
ATOM 1384 C CA . LEU A 1 180 ? -7.743 22.500 7.728 1.00 7.19 180 LEU A CA 1
ATOM 1385 C C . LEU A 1 180 ? -8.503 22.496 9.058 1.00 8.65 180 LEU A C 1
ATOM 1386 O O . LEU A 1 180 ? -9.088 23.477 9.555 1.00 8.23 180 LEU A O 1
ATOM 1391 N N . TYR A 1 181 ? -8.491 21.320 9.683 1.00 8.32 181 TYR A N 1
ATOM 1392 C CA . TYR A 1 181 ? -9.062 21.134 11.007 1.00 10.21 181 TYR A CA 1
ATOM 1393 C C . TYR A 1 181 ? -8.242 22.058 11.944 1.00 11.65 181 TYR A C 1
ATOM 1394 O O . TYR A 1 181 ? -8.687 22.847 12.785 1.00 10.77 181 TYR A O 1
ATOM 1403 N N . GLU A 1 182 ? -6.928 21.957 11.815 1.00 9.27 182 GLU A N 1
ATOM 1404 C CA . GLU A 1 182 ? -5.972 22.690 12.605 1.00 11.74 182 GLU A CA 1
ATOM 1405 C C . GLU A 1 182 ? -5.922 24.164 12.355 1.00 9.28 182 GLU A C 1
ATOM 1406 O O . GLU A 1 182 ? -6.140 24.910 13.328 1.00 12.74 182 GLU A O 1
ATOM 1412 N N . THR A 1 183 ? -5.664 24.649 11.174 1.00 8.35 183 THR A N 1
ATOM 1413 C CA . THR A 1 183 ? -5.563 26.034 10.810 1.00 6.41 183 THR A CA 1
ATOM 1414 C C . THR A 1 183 ? -6.850 26.790 10.548 1.00 6.19 183 THR A C 1
ATOM 1415 O O . THR A 1 183 ? -6.756 28.055 10.539 1.00 3.96 183 THR A O 1
ATOM 1419 N N . GLU A 1 184 ? -7.926 26.037 10.300 1.00 6.17 184 GLU A N 1
ATOM 1420 C CA . GLU A 1 184 ? -9.195 26.752 9.993 1.00 6.40 184 GLU A CA 1
ATOM 1421 C C . GLU A 1 184 ? -10.318 26.365 10.884 1.00 5.87 184 GLU A C 1
ATOM 1422 O O . GLU A 1 184 ? -11.479 26.801 10.719 1.00 5.52 184 GLU A O 1
ATOM 1428 N N . GLY A 1 185 ? -10.028 25.463 11.828 1.00 6.94 185 GLY A N 1
ATOM 1429 C CA . GLY A 1 185 ? -11.133 24.993 12.711 1.00 3.79 185 GLY A CA 1
ATOM 1430 C C . GLY A 1 185 ? -12.119 24.159 11.905 1.00 8.14 185 GLY A C 1
ATOM 1431 O O . GLY A 1 185 ? -13.277 24.024 12.359 1.00 10.01 185 GLY A O 1
ATOM 1432 N N . CYS A 1 186 ? -11.678 23.574 10.764 1.00 10.08 186 CYS A N 1
ATOM 1433 C CA . CYS A 1 186 ? -12.598 22.762 9.959 1.00 11.81 186 CYS A CA 1
ATOM 1434 C C . CYS A 1 186 ? -13.112 21.527 10.687 1.00 12.40 186 CYS A C 1
ATOM 1435 O O . CYS A 1 186 ? -12.359 20.650 11.136 1.00 12.42 186 CYS A O 1
ATOM 1438 N N . ARG A 1 187 ? -14.442 21.403 10.798 1.00 12.30 187 ARG A N 1
ATOM 1439 C CA . ARG A 1 187 ? -15.118 20.305 11.476 1.00 14.15 187 ARG A CA 1
ATOM 1440 C C . ARG A 1 187 ? -15.960 19.362 10.653 1.00 13.58 187 ARG A C 1
ATOM 1441 O O . ARG A 1 187 ? -16.519 18.334 11.116 1.00 12.48 187 ARG A O 1
ATOM 1449 N N . LEU A 1 188 ? -16.143 19.751 9.405 1.00 8.99 188 LEU A N 1
ATOM 1450 C CA . LEU A 1 188 ? -16.938 18.991 8.494 1.00 6.22 188 LEU A CA 1
ATOM 1451 C C . LEU A 1 188 ? -16.320 19.020 7.095 1.00 6.26 188 LEU A C 1
ATOM 1452 O O . LEU A 1 188 ? -15.914 20.061 6.570 1.00 5.91 188 LEU A O 1
ATOM 1457 N N . GLN A 1 189 ? -16.293 17.795 6.543 1.00 5.90 189 GLN A N 1
ATOM 1458 C CA . GLN A 1 189 ? -15.874 17.652 5.174 1.00 5.70 189 GLN A CA 1
ATOM 1459 C C . GLN A 1 189 ? -17.104 17.079 4.423 1.00 6.17 189 GLN A C 1
ATOM 1460 O O . GLN A 1 189 ? -17.619 16.100 4.973 1.00 3.68 189 GLN A O 1
ATOM 1466 N N . ILE A 1 190 ? -17.393 17.598 3.235 1.00 7.32 190 ILE A N 1
ATOM 1467 C CA . ILE A 1 190 ? -18.466 17.039 2.405 1.00 6.72 190 ILE A CA 1
ATOM 1468 C C . ILE A 1 190 ? -17.850 16.602 1.063 1.00 6.82 190 ILE A C 1
ATOM 1469 O O . ILE A 1 190 ? -16.788 16.992 0.601 1.00 6.28 190 ILE A O 1
ATOM 1474 N N . GLY A 1 191 ? -18.574 15.729 0.349 1.00 6.81 191 GLY A N 1
ATOM 1475 C CA . GLY A 1 191 ? -18.045 15.285 -0.955 1.00 3.87 191 GLY A CA 1
ATOM 1476 C C . GLY A 1 191 ? -19.189 14.463 -1.589 1.00 7.22 191 GLY A C 1
ATOM 1477 O O . GLY A 1 191 ? -20.250 14.279 -0.950 1.00 6.27 191 GLY A O 1
ATOM 1478 N N . GLY A 1 192 ? -18.882 14.043 -2.815 1.00 3.33 192 GLY A N 1
ATOM 1479 C CA . GLY A 1 192 ? -19.816 13.189 -3.504 1.00 2.00 192 GLY A CA 1
ATOM 1480 C C . GLY A 1 192 ? -19.649 11.807 -2.799 1.00 8.22 192 GLY A C 1
ATOM 1481 O O . GLY A 1 192 ? -18.788 11.607 -1.920 1.00 6.78 192 GLY A O 1
ATOM 1482 N N . SER A 1 193 ? -20.467 10.893 -3.235 1.00 5.54 193 SER A N 1
ATOM 1483 C CA . SER A 1 193 ? -20.743 9.575 -2.874 1.00 11.51 193 SER A CA 1
ATOM 1484 C C . SER A 1 193 ? -19.533 8.656 -2.654 1.00 11.50 193 SER A C 1
ATOM 1485 O O . SER A 1 193 ? -19.513 7.835 -1.710 1.00 12.99 193 SER A O 1
ATOM 1488 N N . ASP A 1 194 ? -18.653 8.862 -3.603 1.00 7.77 194 ASP A N 1
ATOM 1489 C CA . ASP A 1 194 ? -17.411 8.142 -3.757 1.00 8.83 194 ASP A CA 1
ATOM 1490 C C . ASP A 1 194 ? -16.278 8.570 -2.838 1.00 6.50 194 ASP A C 1
ATOM 1491 O O . ASP A 1 194 ? -15.278 7.819 -2.870 1.00 4.93 194 ASP A O 1
ATOM 1496 N N . GLN A 1 195 ? -16.494 9.703 -2.190 1.00 5.87 195 GLN A N 1
ATOM 1497 C CA . GLN A 1 195 ? -15.473 10.247 -1.288 1.00 7.23 195 GLN A CA 1
ATOM 1498 C C . GLN A 1 195 ? -15.552 9.680 0.106 1.00 5.35 195 GLN A C 1
ATOM 1499 O O . GLN A 1 195 ? -14.732 10.036 0.926 1.00 7.95 195 GLN A O 1
ATOM 1505 N N . TRP A 1 196 ? -16.511 8.826 0.441 1.00 9.53 196 TRP A N 1
ATOM 1506 C CA . TRP A 1 196 ? -16.728 8.259 1.767 1.00 7.87 196 TRP A CA 1
ATOM 1507 C C . TRP A 1 196 ? -15.399 7.804 2.380 1.00 8.51 196 TRP A C 1
ATOM 1508 O O . TRP A 1 196 ? -15.043 8.313 3.461 1.00 1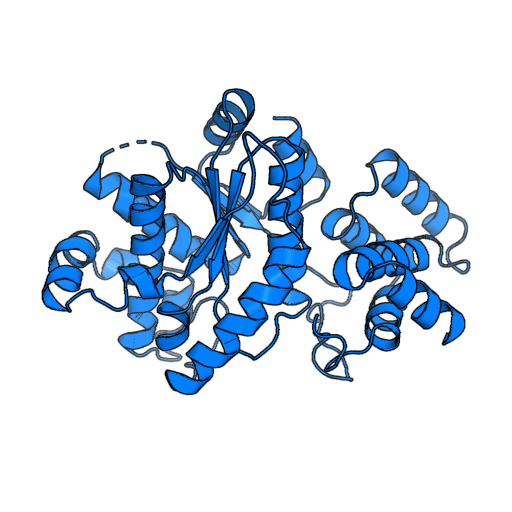2.31 196 TRP A O 1
ATOM 1519 N N . GLY A 1 197 ? -14.722 6.887 1.725 1.00 6.05 197 GLY A N 1
ATOM 1520 C CA . GLY A 1 197 ? -13.449 6.359 2.207 1.00 8.08 197 GLY A CA 1
ATOM 1521 C C . GLY A 1 197 ? -12.368 7.387 2.494 1.00 6.73 197 GLY A C 1
ATOM 1522 O O . GLY A 1 197 ? -11.585 7.221 3.455 1.00 11.24 197 GLY A O 1
ATOM 1523 N N . ASN A 1 198 ? -12.198 8.374 1.690 1.00 8.03 198 ASN A N 1
ATOM 1524 C CA . ASN A 1 198 ? -11.220 9.436 1.734 1.00 7.54 198 ASN A CA 1
ATOM 1525 C C . ASN A 1 198 ? -11.486 10.391 2.925 1.00 4.30 198 ASN A C 1
ATOM 1526 O O . ASN A 1 198 ? -10.535 10.951 3.455 1.00 3.23 198 ASN A O 1
ATOM 1531 N N . ILE A 1 199 ? -12.698 10.574 3.202 1.00 2.00 199 ILE A N 1
ATOM 1532 C CA . ILE A 1 199 ? -13.253 11.434 4.279 1.00 4.66 199 ILE A CA 1
ATOM 1533 C C . ILE A 1 199 ? -13.055 10.693 5.592 1.00 2.00 199 ILE A C 1
ATOM 1534 O O . ILE A 1 199 ? -12.446 11.273 6.543 1.00 2.25 199 ILE A O 1
ATOM 1539 N N . THR A 1 200 ? -13.493 9.452 5.624 1.00 2.00 200 THR A N 1
ATOM 1540 C CA . THR A 1 200 ? -13.289 8.678 6.877 1.00 3.65 200 THR A CA 1
ATOM 1541 C C . THR A 1 200 ? -11.803 8.517 7.107 1.00 5.57 200 THR A C 1
ATOM 1542 O O . THR A 1 200 ? -11.360 8.452 8.245 1.00 8.17 200 THR A O 1
ATOM 1546 N N . ALA A 1 201 ? -10.925 8.502 6.115 1.00 8.61 201 ALA A N 1
ATOM 1547 C CA . ALA A 1 201 ? -9.484 8.459 6.255 1.00 8.83 201 ALA A CA 1
ATOM 1548 C C . ALA A 1 201 ? -9.022 9.732 6.967 1.00 7.65 201 ALA A C 1
ATOM 1549 O O . ALA A 1 201 ? -8.145 9.591 7.838 1.00 9.98 201 ALA A O 1
ATOM 1551 N N . GLY A 1 202 ? -9.544 10.901 6.709 1.00 6.64 202 GLY A N 1
ATOM 1552 C CA . GLY A 1 202 ? -9.195 12.177 7.345 1.00 4.47 202 GLY A CA 1
ATOM 1553 C C . GLY A 1 202 ? -9.596 12.208 8.815 1.00 3.14 202 GLY A C 1
ATOM 1554 O O . GLY A 1 202 ? -8.954 12.700 9.741 1.00 6.35 202 GLY A O 1
ATOM 1555 N N . LEU A 1 203 ? -10.715 11.575 9.120 1.00 4.68 203 LEU A N 1
ATOM 1556 C CA . LEU A 1 203 ? -11.315 11.295 10.373 1.00 2.00 203 LEU A CA 1
ATOM 1557 C C . LEU A 1 203 ? -10.404 10.371 11.159 1.00 5.24 203 LEU A C 1
ATOM 1558 O O . LEU A 1 203 ? -10.103 10.773 12.317 1.00 10.30 203 LEU A O 1
ATOM 1563 N N . GLU A 1 204 ? -9.922 9.325 10.568 1.00 3.63 204 GLU A N 1
ATOM 1564 C CA . GLU A 1 204 ? -8.979 8.395 11.161 1.00 2.19 204 GLU A CA 1
ATOM 1565 C C . GLU A 1 204 ? -7.737 9.165 11.581 1.00 9.36 204 GLU A C 1
ATOM 1566 O O . GLU A 1 204 ? -7.281 8.980 12.751 1.00 9.35 204 GLU A O 1
ATOM 1572 N N . LEU A 1 205 ? -7.215 9.937 10.643 1.00 7.38 205 LEU A N 1
ATOM 1573 C CA . LEU A 1 205 ? -6.030 10.712 10.913 1.00 6.95 205 LEU A CA 1
ATOM 1574 C C . LEU A 1 205 ? -6.224 11.744 12.013 1.00 10.01 205 LEU A C 1
ATOM 1575 O O . LEU A 1 205 ? -5.239 11.915 12.766 1.00 10.65 205 LEU A O 1
ATOM 1580 N N . ILE A 1 206 ? -7.317 12.462 12.087 1.00 10.22 206 ILE A N 1
ATOM 1581 C CA . ILE A 1 206 ? -7.549 13.482 13.127 1.00 11.91 206 ILE A CA 1
ATOM 1582 C C . ILE A 1 206 ? -7.622 12.768 14.506 1.00 13.36 206 ILE A C 1
ATOM 1583 O O . ILE A 1 206 ? -6.931 13.124 15.451 1.00 12.07 206 ILE A O 1
ATOM 1588 N N . ARG A 1 207 ? -8.495 11.754 14.505 1.00 16.83 207 ARG A N 1
ATOM 1589 C CA . ARG A 1 207 ? -8.708 10.940 15.676 1.00 20.75 207 ARG A CA 1
ATOM 1590 C C . ARG A 1 207 ? -7.362 10.477 16.230 1.00 22.53 207 ARG A C 1
ATOM 1591 O O . ARG A 1 207 ? -7.136 10.718 17.425 1.00 26.04 207 ARG A O 1
ATOM 1599 N N . LYS A 1 208 ? -6.532 9.849 15.408 1.00 23.64 208 LYS A N 1
ATOM 1600 C CA . LYS A 1 208 ? -5.239 9.333 15.834 1.00 23.02 208 LYS A CA 1
ATOM 1601 C C . LYS A 1 208 ? -4.185 10.374 16.139 1.00 24.73 208 LYS A C 1
ATOM 1602 O O . LYS A 1 208 ? -3.138 10.003 16.728 1.00 27.79 208 LYS A O 1
ATOM 1608 N N . THR A 1 209 ? -4.360 11.615 15.765 1.00 25.10 209 THR A N 1
ATOM 1609 C CA . THR A 1 209 ? -3.356 12.657 16.037 1.00 22.66 209 THR A CA 1
ATOM 1610 C C . THR A 1 209 ? -3.775 13.596 17.171 1.00 23.76 209 THR A C 1
ATOM 1611 O O . THR A 1 209 ? -2.935 14.280 17.812 1.00 21.74 209 THR A O 1
ATOM 1615 N N . LYS A 1 210 ? -5.069 13.650 17.428 1.00 22.62 210 LYS A N 1
ATOM 1616 C CA . LYS A 1 210 ? -5.642 14.515 18.423 1.00 27.93 210 LYS A CA 1
ATOM 1617 C C . LYS A 1 210 ? -6.395 13.760 19.503 1.00 32.05 210 LYS A C 1
ATOM 1618 O O . LYS A 1 210 ? -6.222 14.106 20.673 1.00 38.88 210 LYS A O 1
ATOM 1624 N N . GLY A 1 211 ? -7.222 12.860 19.067 1.00 36.89 211 GLY A N 1
ATOM 1625 C CA . GLY A 1 211 ? -8.083 12.098 19.997 1.00 42.26 211 GLY A CA 1
ATOM 1626 C C . GLY A 1 211 ? -9.216 13.073 20.434 1.00 44.45 211 GLY A C 1
ATOM 1627 O O . GLY A 1 211 ? -10.329 12.933 19.867 1.00 49.95 211 GLY A O 1
ATOM 1628 N N . ARG A 1 214 ? -14.900 14.438 17.264 1.00 26.68 214 ARG A N 1
ATOM 1629 C CA . ARG A 1 214 ? -14.857 15.910 17.128 1.00 25.94 214 ARG A CA 1
ATOM 1630 C C . ARG A 1 214 ? -15.175 16.538 15.768 1.00 28.68 214 ARG A C 1
ATOM 1631 O O . ARG A 1 214 ? -15.445 17.761 15.549 1.00 29.72 214 ARG A O 1
ATOM 1633 N N . ALA A 1 215 ? -15.133 15.700 14.720 1.00 22.30 215 ALA A N 1
ATOM 1634 C CA . ALA A 1 215 ? -15.321 16.128 13.343 1.00 15.28 215 ALA A CA 1
ATOM 1635 C C . ALA A 1 215 ? -16.159 15.111 12.610 1.00 11.91 215 ALA A C 1
ATOM 1636 O O . ALA A 1 215 ? -16.345 13.982 13.077 1.00 8.95 215 ALA A O 1
ATOM 1638 N N . PHE A 1 216 ? -16.770 15.585 11.526 1.00 7.55 216 PHE A N 1
ATOM 1639 C CA . PHE A 1 216 ? -17.750 14.821 10.755 1.00 11.17 216 PHE A CA 1
ATOM 1640 C C . PHE A 1 216 ? -17.450 14.804 9.253 1.00 8.48 216 PHE A C 1
ATOM 1641 O O . PHE A 1 216 ? -16.639 15.579 8.762 1.00 7.48 216 PHE A O 1
ATOM 1649 N N . GLY A 1 217 ? -18.158 13.909 8.619 1.00 6.75 217 GLY A N 1
ATOM 1650 C CA . GLY A 1 217 ? -18.124 13.725 7.157 1.00 8.29 217 GLY A CA 1
ATOM 1651 C C . GLY A 1 217 ? -19.575 13.506 6.662 1.00 8.58 217 GLY A C 1
ATOM 1652 O O . GLY A 1 217 ? -20.352 12.851 7.375 1.00 8.53 217 GLY A O 1
ATOM 1653 N N . LEU A 1 218 ? -19.852 14.054 5.510 1.00 9.16 218 LEU A N 1
ATOM 1654 C CA . LEU A 1 218 ? -21.162 13.955 4.877 1.00 10.49 218 LEU A CA 1
ATOM 1655 C C . LEU A 1 218 ? -20.893 13.821 3.376 1.00 9.07 218 LEU A C 1
ATOM 1656 O O . LEU A 1 218 ? -20.092 14.550 2.794 1.00 9.21 218 LEU A O 1
ATOM 1661 N N . THR A 1 219 ? -21.543 12.863 2.772 1.00 12.11 219 THR A N 1
ATOM 1662 C CA . THR A 1 219 ? -21.474 12.589 1.331 1.00 9.58 219 THR A CA 1
ATOM 1663 C C . THR A 1 219 ? -22.872 12.834 0.731 1.00 11.15 219 THR A C 1
ATOM 1664 O O . THR A 1 219 ? -23.966 12.613 1.316 1.00 11.96 219 THR A O 1
ATOM 1668 N N . ILE A 1 220 ? -22.811 13.327 -0.470 1.00 9.37 220 ILE A N 1
ATOM 1669 C CA . ILE A 1 220 ? -23.943 13.611 -1.338 1.00 11.62 220 ILE A CA 1
ATOM 1670 C C . ILE A 1 220 ? -24.067 12.383 -2.265 1.00 10.79 220 ILE A C 1
ATOM 1671 O O . ILE A 1 220 ? -23.069 11.838 -2.745 1.00 11.11 220 ILE A O 1
ATOM 1676 N N . PRO A 1 221 ? -25.292 11.952 -2.560 1.00 13.48 221 PRO A N 1
ATOM 1677 C CA . PRO A 1 221 ? -25.501 10.790 -3.422 1.00 12.04 221 PRO A CA 1
ATOM 1678 C C . PRO A 1 221 ? -25.301 11.113 -4.885 1.00 13.75 221 PRO A C 1
ATOM 1679 O O . PRO A 1 221 ? -25.442 12.239 -5.389 1.00 12.86 221 PRO A O 1
ATOM 1683 N N . LEU A 1 222 ? -24.977 10.024 -5.555 1.00 16.22 222 LEU A N 1
ATOM 1684 C CA . LEU A 1 222 ? -24.795 10.046 -7.030 1.00 20.87 222 LEU A CA 1
ATOM 1685 C C . LEU A 1 222 ? -26.170 10.440 -7.563 1.00 18.72 222 LEU A C 1
ATOM 1686 O O . LEU A 1 222 ? -27.201 9.955 -7.078 1.00 17.58 222 LEU A O 1
ATOM 1691 N N . VAL A 1 223 ? -26.233 11.344 -8.508 1.00 19.82 223 VAL A N 1
ATOM 1692 C CA . VAL A 1 223 ? -27.455 11.881 -9.102 1.00 16.94 223 VAL A CA 1
ATOM 1693 C C . VAL A 1 223 ? -28.028 10.816 -10.040 1.00 19.33 223 VAL A C 1
ATOM 1694 O O . VAL A 1 223 ? -27.248 10.424 -10.917 1.00 18.26 223 VAL A O 1
ATOM 1698 N N . THR A 1 224 ? -29.274 10.404 -9.814 1.00 17.79 224 THR A N 1
ATOM 1699 C CA . THR A 1 224 ? -29.880 9.376 -10.663 1.00 14.94 224 THR A CA 1
ATOM 1700 C C . THR A 1 224 ? -30.781 9.883 -11.769 1.00 14.91 224 THR A C 1
ATOM 1701 O O . THR A 1 224 ? -31.275 10.998 -11.813 1.00 12.79 224 THR A O 1
ATOM 1705 N N . LYS A 1 225 ? -30.978 8.974 -12.741 1.00 17.76 225 LYS A N 1
ATOM 1706 C CA . LYS A 1 225 ? -31.872 9.178 -13.916 1.00 16.29 225 LYS A CA 1
ATOM 1707 C C . LYS A 1 225 ? -32.906 8.059 -13.801 1.00 15.78 225 LYS A C 1
ATOM 1708 O O . LYS A 1 225 ? -32.489 6.927 -13.472 1.00 18.93 225 LYS A O 1
ATOM 1714 N N . ALA A 1 226 ? -34.189 8.266 -14.056 1.00 13.77 226 ALA A N 1
ATOM 1715 C CA . ALA A 1 226 ? -35.162 7.165 -13.951 1.00 12.70 226 ALA A CA 1
ATOM 1716 C C . ALA A 1 226 ? -34.895 6.114 -15.007 1.00 14.80 226 ALA A C 1
ATOM 1717 O O . ALA A 1 226 ? -35.243 4.964 -14.709 1.00 14.67 226 ALA A O 1
ATOM 1719 N N . ASP A 1 227 ? -34.310 6.477 -16.139 1.00 16.15 227 ASP A N 1
ATOM 1720 C CA . ASP A 1 227 ? -34.018 5.489 -17.191 1.00 16.23 227 ASP A CA 1
ATOM 1721 C C . ASP A 1 227 ? -32.792 4.661 -16.876 1.00 17.48 227 ASP A C 1
ATOM 1722 O O . ASP A 1 227 ? -32.432 3.833 -17.753 1.00 22.95 227 ASP A O 1
ATOM 1727 N N . GLY A 1 228 ? -32.061 4.900 -15.790 1.00 18.32 228 GLY A N 1
ATOM 1728 C CA . GLY A 1 228 ? -30.890 4.120 -15.482 1.00 16.70 228 GLY A CA 1
ATOM 1729 C C . GLY A 1 228 ? -29.642 4.474 -16.246 1.00 20.27 228 GLY A C 1
ATOM 1730 O O . GLY A 1 228 ? -28.632 3.711 -16.227 1.00 20.19 228 GLY A O 1
ATOM 1731 N N . THR A 1 229 ? -29.632 5.622 -16.895 1.00 18.91 229 THR A N 1
ATOM 1732 C CA . THR A 1 229 ? -28.389 6.044 -17.611 1.00 21.58 229 THR A CA 1
ATOM 1733 C C . THR A 1 229 ? -27.618 6.946 -16.657 1.00 23.72 229 THR A C 1
ATOM 1734 O O . THR A 1 229 ? -28.057 7.241 -15.533 1.00 22.28 229 THR A O 1
ATOM 1738 N N . LYS A 1 230 ? -26.458 7.375 -17.072 1.00 27.55 230 LYS A N 1
ATOM 1739 C CA . LYS A 1 230 ? -25.509 8.209 -16.333 1.00 28.89 230 LYS A CA 1
ATOM 1740 C C . LYS A 1 230 ? -25.827 9.699 -16.380 1.00 30.36 230 LYS A C 1
ATOM 1741 O O . LYS A 1 230 ? -25.716 10.324 -17.469 1.00 31.09 230 LYS A O 1
ATOM 1744 N N . PHE A 1 231 ? -26.202 10.279 -15.230 1.00 27.27 231 PHE A N 1
ATOM 1745 C CA . PHE A 1 231 ? -26.513 11.705 -15.176 1.00 24.88 231 PHE A CA 1
ATOM 1746 C C . PHE A 1 231 ? -25.338 12.443 -15.857 1.00 25.50 231 PHE A C 1
ATOM 1747 O O . PHE A 1 231 ? -24.149 12.144 -15.676 1.00 27.37 231 PHE A O 1
ATOM 1755 N N . GLY A 1 232 ? -25.704 13.414 -16.671 1.00 25.71 232 GLY A N 1
ATOM 1756 C CA . GLY A 1 232 ? -24.870 14.306 -17.401 1.00 28.75 232 GLY A CA 1
ATOM 1757 C C . GLY A 1 232 ? -24.230 13.709 -18.626 1.00 36.66 232 GLY A C 1
ATOM 1758 O O . GLY A 1 232 ? -23.432 14.403 -19.311 1.00 38.85 232 GLY A O 1
ATOM 1759 N N . LYS A 1 233 ? -24.537 12.463 -18.911 1.00 39.34 233 LYS A N 1
ATOM 1760 C CA . LYS A 1 233 ? -23.974 11.783 -20.082 1.00 42.53 233 LYS A CA 1
ATOM 1761 C C . LYS A 1 233 ? -24.884 12.032 -21.294 1.00 43.10 233 LYS A C 1
ATOM 1762 O O . LYS A 1 233 ? -25.858 11.343 -21.562 1.00 44.74 233 LYS A O 1
ATOM 1764 N N . THR A 1 234 ? -24.498 13.052 -22.014 1.00 44.87 234 THR A N 1
ATOM 1765 C CA . THR A 1 234 ? -25.084 13.596 -23.241 1.00 44.50 234 THR A CA 1
ATOM 1766 C C . THR A 1 234 ? -24.449 13.068 -24.500 1.00 45.13 234 THR A C 1
ATOM 1767 O O . THR A 1 234 ? -23.345 12.482 -24.518 1.00 46.44 234 THR A O 1
ATOM 1771 N N . GLU A 1 235 ? -25.156 13.299 -25.602 1.00 46.33 235 GLU A N 1
ATOM 1772 C CA . GLU A 1 235 ? -24.617 12.827 -26.916 1.00 47.13 235 GLU A CA 1
ATOM 1773 C C . GLU A 1 235 ? -23.597 13.852 -27.380 1.00 46.31 235 GLU A C 1
ATOM 1774 O O . GLU A 1 235 ? -22.639 13.584 -28.118 1.00 47.51 235 GLU A O 1
ATOM 1776 N N . SER A 1 236 ? -23.830 15.055 -26.872 1.00 45.03 236 SER A N 1
ATOM 1777 C CA . SER A 1 236 ? -22.976 16.212 -27.101 1.00 46.34 236 SER A CA 1
ATOM 1778 C C . SER A 1 236 ? -21.658 16.032 -26.325 1.00 42.90 236 SER A C 1
ATOM 1779 O O . SER A 1 236 ? -20.604 16.547 -26.793 1.00 49.05 236 SER A O 1
ATOM 1781 N N . GLY A 1 237 ? -21.646 15.300 -25.248 1.00 36.24 237 GLY A N 1
ATOM 1782 C CA . GLY A 1 237 ? -20.426 15.105 -24.424 1.00 26.52 237 GLY A CA 1
ATOM 1783 C C . GLY A 1 237 ? -20.812 15.929 -23.186 1.00 26.11 237 GLY A C 1
ATOM 1784 O O . GLY A 1 237 ? -21.992 16.314 -23.067 1.00 27.74 237 GLY A O 1
ATOM 1785 N N . THR A 1 238 ? -19.885 16.240 -22.343 1.00 22.40 238 THR A N 1
ATOM 1786 C CA . THR A 1 238 ? -20.031 16.956 -21.058 1.00 20.10 238 THR A CA 1
ATOM 1787 C C . THR A 1 238 ? -20.645 18.330 -21.098 1.00 14.59 238 THR A C 1
ATOM 1788 O O . THR A 1 238 ? -20.350 19.141 -21.962 1.00 18.02 238 THR A O 1
ATOM 1792 N N . ILE A 1 239 ? -21.493 18.572 -20.127 1.00 12.31 239 ILE A N 1
ATOM 1793 C CA . ILE A 1 239 ? -22.100 19.909 -19.979 1.00 13.08 239 ILE A CA 1
ATOM 1794 C C . ILE A 1 239 ? -21.170 20.639 -19.009 1.00 15.23 239 ILE A C 1
ATOM 1795 O O . ILE A 1 239 ? -21.206 20.360 -17.812 1.00 17.89 239 ILE A O 1
ATOM 1800 N N . TRP A 1 240 ? -20.324 21.506 -19.523 1.00 14.75 240 TRP A N 1
ATOM 1801 C CA . TRP A 1 240 ? -19.350 22.247 -18.750 1.00 12.59 240 TRP A CA 1
ATOM 1802 C C . TRP A 1 240 ? -20.000 23.488 -18.148 1.00 12.65 240 TRP A C 1
ATOM 1803 O O . TRP A 1 240 ? -21.026 23.888 -18.672 1.00 16.73 240 TRP A O 1
ATOM 1814 N N . LEU A 1 241 ? -19.355 24.070 -17.144 1.00 12.66 241 LEU A N 1
ATOM 1815 C CA . LEU A 1 241 ? -19.730 25.305 -16.492 1.00 9.98 241 LEU A CA 1
ATOM 1816 C C . LEU A 1 241 ? -19.033 26.484 -17.184 1.00 9.60 241 LEU A C 1
ATOM 1817 O O . LEU A 1 241 ? -19.287 27.633 -16.770 1.00 11.29 241 LEU A O 1
ATOM 1822 N N . ASP A 1 242 ? -18.156 26.175 -18.115 1.00 11.83 242 ASP A N 1
ATOM 1823 C CA . ASP A 1 242 ? -17.427 27.241 -18.859 1.00 12.16 242 ASP A CA 1
ATOM 1824 C C . ASP A 1 242 ? -18.349 27.517 -20.039 1.00 12.44 242 ASP A C 1
ATOM 1825 O O . ASP A 1 242 ? -18.660 26.599 -20.836 1.00 15.35 242 ASP A O 1
ATOM 1830 N N . LYS A 1 243 ? -18.756 28.759 -20.163 1.00 14.00 243 LYS A N 1
ATOM 1831 C CA . LYS A 1 243 ? -19.695 29.167 -21.226 1.00 19.11 243 LYS A CA 1
ATOM 1832 C C . LYS A 1 243 ? -19.074 29.095 -22.599 1.00 22.11 243 LYS A C 1
ATOM 1833 O O . LYS A 1 243 ? -19.807 29.089 -23.627 1.00 25.93 243 LYS A O 1
ATOM 1839 N N . GLU A 1 244 ? -17.756 28.952 -22.676 1.00 23.81 244 GLU A N 1
ATOM 1840 C CA . GLU A 1 244 ? -16.983 28.823 -23.883 1.00 24.46 244 GLU A CA 1
AT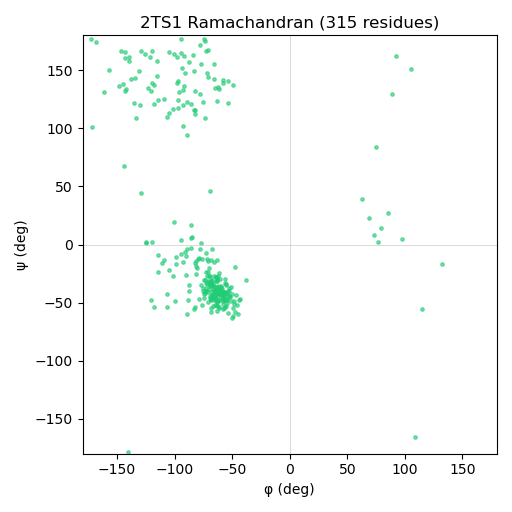OM 1841 C C . GLU A 1 244 ? -16.804 27.389 -24.326 1.00 24.14 244 GLU A C 1
ATOM 1842 O O . GLU A 1 244 ? -16.304 27.195 -25.460 1.00 23.85 244 GLU A O 1
ATOM 1848 N N . LYS A 1 245 ? -17.200 26.485 -23.453 1.00 21.77 245 LYS A N 1
ATOM 1849 C CA . LYS A 1 245 ? -17.123 25.047 -23.786 1.00 18.93 245 LYS A CA 1
ATOM 1850 C C . LYS A 1 245 ? -18.569 24.597 -24.043 1.00 20.26 245 LYS A C 1
ATOM 1851 O O . LYS A 1 245 ? -18.847 23.804 -24.953 1.00 23.74 245 LYS A O 1
ATOM 1857 N N . THR A 1 246 ? -19.481 25.046 -23.200 1.00 17.93 246 THR A N 1
ATOM 1858 C CA . THR A 1 246 ? -20.904 24.746 -23.275 1.00 15.29 246 THR A CA 1
ATOM 1859 C C . THR A 1 246 ? -21.586 26.116 -23.089 1.00 17.03 246 THR A C 1
ATOM 1860 O O . THR A 1 246 ? -21.504 26.649 -21.965 1.00 22.21 246 THR A O 1
ATOM 1864 N N . SER A 1 247 ? -22.132 26.572 -24.180 1.00 17.02 247 SER A N 1
ATOM 1865 C CA . SER A 1 247 ? -22.797 27.868 -24.191 1.00 14.04 247 SER A CA 1
ATOM 1866 C C . SER A 1 247 ? -24.018 27.798 -23.304 1.00 12.48 247 SER A C 1
ATOM 1867 O O . SER A 1 247 ? -24.617 26.742 -23.120 1.00 15.00 247 SER A O 1
ATOM 1870 N N . PRO A 1 248 ? -24.373 28.974 -22.835 1.00 13.87 248 PRO A N 1
ATOM 1871 C CA . PRO A 1 248 ? -25.549 29.196 -21.988 1.00 14.10 248 PRO A CA 1
ATOM 1872 C C . PRO A 1 248 ? -26.785 28.616 -22.637 1.00 17.06 248 PRO A C 1
ATOM 1873 O O . PRO A 1 248 ? -27.687 28.047 -21.992 1.00 15.84 248 PRO A O 1
ATOM 1877 N N . TYR A 1 249 ? -26.896 28.709 -23.932 1.00 21.66 249 TYR A N 1
ATOM 1878 C CA . TYR A 1 249 ? -28.014 28.147 -24.731 1.00 20.39 249 TYR A CA 1
ATOM 1879 C C . TYR A 1 249 ? -28.042 26.625 -24.612 1.00 19.14 249 TYR A C 1
ATOM 1880 O O . TYR A 1 249 ? -29.120 26.077 -24.287 1.00 19.52 249 TYR A O 1
ATOM 1889 N N . GLU A 1 250 ? -26.937 25.924 -24.795 1.00 15.21 250 GLU A N 1
ATOM 1890 C CA . GLU A 1 250 ? -26.798 24.499 -24.651 1.00 16.13 250 GLU A CA 1
ATOM 1891 C C . GLU A 1 250 ? -26.995 24.045 -23.191 1.00 15.86 250 GLU A C 1
ATOM 1892 O O . GLU A 1 250 ? -27.589 22.990 -22.947 1.00 15.66 250 GLU A O 1
ATOM 1898 N N . PHE A 1 251 ? -26.482 24.818 -22.276 1.00 15.08 251 PHE A N 1
ATOM 1899 C CA . PHE A 1 251 ? -26.573 24.598 -20.795 1.00 15.52 251 PHE A CA 1
ATOM 1900 C C . PHE A 1 251 ? -28.073 24.526 -20.488 1.00 13.66 251 PHE A C 1
ATOM 1901 O O . PHE A 1 251 ? -28.600 23.580 -19.952 1.00 14.68 251 PHE A O 1
ATOM 1909 N N . TYR A 1 252 ? -28.766 25.576 -20.912 1.00 15.93 252 TYR A N 1
ATOM 1910 C CA . TYR A 1 252 ? -30.194 25.801 -20.803 1.00 11.62 252 TYR A CA 1
ATOM 1911 C C . TYR A 1 252 ? -31.031 24.699 -21.408 1.00 15.51 252 TYR A C 1
ATOM 1912 O O . TYR A 1 252 ? -31.987 24.189 -20.767 1.00 17.90 252 TYR A O 1
ATOM 1921 N N . GLN A 1 253 ? -30.680 24.297 -22.613 1.00 14.34 253 GLN A N 1
ATOM 1922 C CA . GLN A 1 253 ? -31.377 23.214 -23.323 1.00 13.73 253 GLN A CA 1
ATOM 1923 C C . GLN A 1 253 ? -31.298 21.905 -22.556 1.00 11.78 253 GLN A C 1
ATOM 1924 O O . GLN A 1 253 ? -32.325 21.176 -22.369 1.00 11.65 253 GLN A O 1
ATOM 1930 N N . PHE A 1 254 ? -30.067 21.626 -22.095 1.00 8.56 254 PHE A N 1
ATOM 1931 C CA . PHE A 1 254 ? -29.846 20.401 -21.328 1.00 8.00 254 PHE A CA 1
ATOM 1932 C C . PHE A 1 254 ? -30.861 20.284 -20.197 1.00 11.32 254 PHE A C 1
ATOM 1933 O O . PHE A 1 254 ? -31.452 19.188 -20.047 1.00 16.00 254 PHE A O 1
ATOM 1941 N N . TRP A 1 255 ? -31.095 21.303 -19.389 1.00 9.75 255 TRP A N 1
ATOM 1942 C CA . TRP A 1 255 ? -32.024 21.272 -18.257 1.00 10.17 255 TRP A CA 1
ATOM 1943 C C . TRP A 1 255 ? -33.457 21.229 -18.727 1.00 12.10 255 TRP A C 1
ATOM 1944 O O . TRP A 1 255 ? -34.326 20.551 -18.168 1.00 11.60 255 TRP A O 1
ATOM 1955 N N . ILE A 1 256 ? -33.722 22.013 -19.775 1.00 12.39 256 ILE A N 1
ATOM 1956 C CA . ILE A 1 256 ? -35.077 22.045 -20.353 1.00 17.45 256 ILE A CA 1
ATOM 1957 C C . ILE A 1 256 ? -35.470 20.670 -20.890 1.00 16.70 256 ILE A C 1
ATOM 1958 O O . ILE A 1 256 ? -36.671 20.312 -20.853 1.00 14.11 256 ILE A O 1
ATOM 1963 N N . ASN A 1 257 ? -34.541 19.820 -21.304 1.00 14.99 257 ASN A N 1
ATOM 1964 C CA . ASN A 1 257 ? -34.847 18.467 -21.743 1.00 16.75 257 ASN A CA 1
ATOM 1965 C C . ASN A 1 257 ? -34.902 17.490 -20.563 1.00 16.44 257 ASN A C 1
ATOM 1966 O O . ASN A 1 257 ? -34.797 16.271 -20.788 1.00 17.29 257 ASN A O 1
ATOM 1971 N N . THR A 1 258 ? -35.023 17.935 -19.322 1.00 17.54 258 THR A N 1
ATOM 1972 C CA . THR A 1 258 ? -35.109 16.941 -18.229 1.00 15.64 258 THR A CA 1
ATOM 1973 C C . THR A 1 258 ? -36.398 16.162 -18.424 1.00 11.02 258 THR A C 1
ATOM 1974 O O . THR A 1 258 ? -37.460 16.753 -18.650 1.00 13.13 258 THR A O 1
ATOM 1978 N N . ASP A 1 259 ? -36.231 14.891 -18.282 1.00 15.87 259 ASP A N 1
ATOM 1979 C CA . ASP A 1 259 ? -37.334 13.905 -18.376 1.00 17.64 259 ASP A CA 1
ATOM 1980 C C . ASP A 1 259 ? -38.249 14.199 -17.199 1.00 16.27 259 ASP A C 1
ATOM 1981 O O . ASP A 1 259 ? -37.764 14.459 -16.093 1.00 19.40 259 ASP A O 1
ATOM 1986 N N . ASP A 1 260 ? -39.528 14.070 -17.445 1.00 21.13 260 ASP A N 1
ATOM 1987 C CA . ASP A 1 260 ? -40.603 14.260 -16.457 1.00 21.06 260 ASP A CA 1
ATOM 1988 C C . ASP A 1 260 ? -40.314 13.441 -15.186 1.00 20.27 260 ASP A C 1
ATOM 1989 O O . ASP A 1 260 ? -40.625 13.935 -14.102 1.00 19.53 260 ASP A O 1
ATOM 1994 N N . ARG A 1 261 ? -39.753 12.274 -15.345 1.00 17.75 261 ARG A N 1
ATOM 1995 C CA . ARG A 1 261 ? -39.367 11.352 -14.299 1.00 18.22 261 ARG A CA 1
ATOM 1996 C C . ARG A 1 261 ? -38.271 11.927 -13.398 1.00 16.01 261 ARG A C 1
ATOM 1997 O O . ARG A 1 261 ? -38.282 11.501 -12.251 1.00 10.92 261 ARG A O 1
ATOM 2005 N N . ASP A 1 262 ? -37.378 12.780 -13.908 1.00 13.40 262 ASP A N 1
ATOM 2006 C CA . ASP A 1 262 ? -36.289 13.329 -13.127 1.00 12.28 262 ASP A CA 1
ATOM 2007 C C . ASP A 1 262 ? -36.435 14.747 -12.603 1.00 12.39 262 ASP A C 1
ATOM 2008 O O . ASP A 1 262 ? -35.819 15.112 -11.576 1.00 8.95 262 ASP A O 1
ATOM 2013 N N . VAL A 1 263 ? -37.217 15.542 -13.321 1.00 9.35 263 VAL A N 1
ATOM 2014 C CA . VAL A 1 263 ? -37.362 16.940 -13.006 1.00 8.35 263 VAL A CA 1
ATOM 2015 C C . VAL A 1 263 ? -37.544 17.277 -11.544 1.00 9.14 263 VAL A C 1
ATOM 2016 O O . VAL A 1 263 ? -36.847 18.235 -11.125 1.00 11.59 263 VAL A O 1
ATOM 2020 N N . ILE A 1 264 ? -38.422 16.595 -10.835 1.00 8.70 264 ILE A N 1
ATOM 2021 C CA . ILE A 1 264 ? -38.681 16.863 -9.424 1.00 11.70 264 ILE A CA 1
ATOM 2022 C C . ILE A 1 264 ? -37.462 16.518 -8.572 1.00 7.79 264 ILE A C 1
ATOM 2023 O O . ILE A 1 264 ? -37.263 17.378 -7.705 1.00 7.69 264 ILE A O 1
ATOM 2028 N N . ARG A 1 265 ? -36.700 15.492 -8.785 1.00 5.52 265 ARG A N 1
ATOM 2029 C CA . ARG A 1 265 ? -35.495 15.224 -8.015 1.00 8.41 265 ARG A CA 1
ATOM 2030 C C . ARG A 1 265 ? -34.431 16.296 -8.310 1.00 11.76 265 ARG A C 1
ATOM 2031 O O . ARG A 1 265 ? -33.637 16.591 -7.372 1.00 15.87 265 ARG A O 1
ATOM 2039 N N . TYR A 1 266 ? -34.366 16.795 -9.523 1.00 11.05 266 TYR A N 1
ATOM 2040 C CA . TYR A 1 266 ? -33.380 17.787 -9.936 1.00 10.67 266 TYR A CA 1
ATOM 2041 C C . TYR A 1 266 ? -33.642 19.166 -9.396 1.00 9.76 266 TYR A C 1
ATOM 2042 O O . TYR A 1 266 ? -32.755 19.990 -9.183 1.00 8.03 266 TYR A O 1
ATOM 2051 N N . LEU A 1 267 ? -34.899 19.516 -9.191 1.00 11.71 267 LEU A N 1
ATOM 2052 C CA . LEU A 1 267 ? -35.312 20.810 -8.642 1.00 11.56 267 LEU A CA 1
ATOM 2053 C C . LEU A 1 267 ? -34.829 20.940 -7.205 1.00 9.80 267 LEU A C 1
ATOM 2054 O O . LEU A 1 267 ? -34.388 22.020 -6.774 1.00 10.67 267 LEU A O 1
ATOM 2059 N N . LYS A 1 268 ? -34.959 19.887 -6.483 1.00 8.80 268 LYS A N 1
ATOM 2060 C CA . LYS A 1 268 ? -34.589 19.669 -5.073 1.00 8.43 268 LYS A CA 1
ATOM 2061 C C . LYS A 1 268 ? -33.085 19.696 -4.847 1.00 6.01 268 LYS A C 1
ATOM 2062 O O . LYS A 1 268 ? -32.626 20.351 -3.896 1.00 8.53 268 LYS A O 1
ATOM 2068 N N . TYR A 1 269 ? -32.386 19.040 -5.741 1.00 8.67 269 TYR A N 1
ATOM 2069 C CA . TYR A 1 269 ? -30.953 18.991 -5.772 1.00 12.30 269 TYR A CA 1
ATOM 2070 C C . TYR A 1 269 ? -30.197 20.245 -6.167 1.00 12.27 269 TYR A C 1
ATOM 2071 O O . TYR A 1 269 ? -29.197 20.634 -5.521 1.00 16.15 269 TYR A O 1
ATOM 2080 N N . PHE A 1 270 ? -30.639 20.789 -7.273 1.00 10.58 270 PHE A N 1
ATOM 2081 C CA . PHE A 1 270 ? -30.033 21.913 -7.957 1.00 7.53 270 PHE A CA 1
ATOM 2082 C C . PHE A 1 270 ? -30.607 23.281 -7.755 1.00 6.32 270 PHE A C 1
ATOM 2083 O O . PHE A 1 270 ? -29.864 24.174 -8.273 1.00 9.86 270 PHE A O 1
ATOM 2091 N N . THR A 1 271 ? -31.759 23.431 -7.147 1.00 7.08 271 THR A N 1
ATOM 2092 C CA . THR A 1 271 ? -32.309 24.790 -7.003 1.00 7.14 271 THR A CA 1
ATOM 2093 C C . THR A 1 271 ? -32.522 25.239 -5.561 1.00 8.50 271 THR A C 1
ATOM 2094 O O . THR A 1 271 ? -32.557 24.428 -4.659 1.00 3.51 271 THR A O 1
ATOM 2098 N N . PHE A 1 272 ? -32.742 26.550 -5.439 1.00 10.33 272 PHE A N 1
ATOM 2099 C CA . PHE A 1 272 ? -33.025 27.220 -4.159 1.00 12.50 272 PHE A CA 1
ATOM 2100 C C . PHE A 1 272 ? -34.524 27.499 -3.986 1.00 14.98 272 PHE A C 1
ATOM 2101 O O . PHE A 1 272 ? -34.901 28.348 -3.138 1.00 15.32 272 PHE A O 1
ATOM 2109 N N . LEU A 1 273 ? -35.390 26.801 -4.729 1.00 14.27 273 LEU A N 1
ATOM 2110 C CA . LEU A 1 273 ? -36.855 26.856 -4.624 1.00 15.81 273 LEU A CA 1
ATOM 2111 C C . LEU A 1 273 ? -37.242 26.152 -3.268 1.00 15.11 273 LEU A C 1
ATOM 2112 O O . LEU A 1 273 ? -36.607 25.163 -2.886 1.00 12.14 273 LEU A O 1
ATOM 2117 N N . SER A 1 274 ? -38.290 26.725 -2.660 1.00 11.93 274 SER A N 1
ATOM 2118 C CA . SER A 1 274 ? -38.726 26.170 -1.366 1.00 14.55 274 SER A CA 1
ATOM 2119 C C . SER A 1 274 ? -39.426 24.849 -1.656 1.00 16.48 274 SER A C 1
ATOM 2120 O O . SER A 1 274 ? -39.646 24.475 -2.820 1.00 20.76 274 SER A O 1
ATOM 2123 N N . LYS A 1 275 ? -39.764 24.237 -0.561 1.00 17.74 275 LYS A N 1
ATOM 2124 C CA . LYS A 1 275 ? -40.435 22.925 -0.495 1.00 18.64 275 LYS A CA 1
ATOM 2125 C C . LYS A 1 275 ? -41.823 23.103 -1.071 1.00 19.64 275 LYS A C 1
ATOM 2126 O O . LYS A 1 275 ? -42.326 22.320 -1.912 1.00 25.74 275 LYS A O 1
ATOM 2132 N N . GLU A 1 276 ? -42.412 24.195 -0.617 1.00 16.56 276 GLU A N 1
ATOM 2133 C CA . GLU A 1 276 ? -43.754 24.547 -1.094 1.00 18.24 276 GLU A CA 1
ATOM 2134 C C . GLU A 1 276 ? -43.677 24.934 -2.544 1.00 16.03 276 GLU A C 1
ATOM 2135 O O . GLU A 1 276 ? -44.711 24.690 -3.199 1.00 23.91 276 GLU A O 1
ATOM 2138 N N . GLU A 1 277 ? -42.619 25.527 -3.071 1.00 15.09 277 GLU A N 1
ATOM 2139 C CA . GLU A 1 277 ? -42.587 25.844 -4.506 1.00 13.84 277 GLU A CA 1
ATOM 2140 C C . GLU A 1 277 ? -42.379 24.554 -5.294 1.00 12.04 277 GLU A C 1
ATOM 2141 O O . GLU A 1 277 ? -43.057 24.222 -6.312 1.00 14.61 277 GLU A O 1
ATOM 2147 N N . ILE A 1 278 ? -41.498 23.724 -4.796 1.00 8.91 278 ILE A N 1
ATOM 2148 C CA . ILE A 1 278 ? -41.185 22.437 -5.440 1.00 11.67 278 ILE A CA 1
ATOM 2149 C C . ILE A 1 278 ? -42.436 21.571 -5.463 1.00 14.06 278 ILE A C 1
ATOM 2150 O O . ILE A 1 278 ? -42.670 20.915 -6.471 1.00 14.29 278 ILE A O 1
ATOM 2155 N N . GLU A 1 279 ? -43.217 21.533 -4.401 1.00 15.87 279 GLU A N 1
ATOM 2156 C CA . GLU A 1 279 ? -44.430 20.702 -4.290 1.00 14.42 279 GLU A CA 1
ATOM 2157 C C . GLU A 1 279 ? -45.508 21.091 -5.269 1.00 15.05 279 GLU A C 1
ATOM 2158 O O . GLU A 1 279 ? -46.087 20.230 -5.983 1.00 15.96 279 GLU A O 1
ATOM 2164 N N . ALA A 1 280 ? -45.723 22.391 -5.306 1.00 8.91 280 ALA A N 1
ATOM 2165 C CA . ALA A 1 280 ? -46.613 23.053 -6.220 1.00 16.40 280 ALA A CA 1
ATOM 2166 C C . ALA A 1 280 ? -46.270 22.645 -7.651 1.00 17.18 280 ALA A C 1
ATOM 2167 O O . ALA A 1 280 ? -47.159 22.310 -8.439 1.00 18.83 280 ALA A O 1
ATOM 2169 N N . LEU A 1 281 ? -44.980 22.610 -8.003 1.00 22.78 281 LEU A N 1
ATOM 2170 C CA . LEU A 1 281 ? -44.515 22.224 -9.357 1.00 23.08 281 LEU A CA 1
ATOM 2171 C C . LEU A 1 281 ? -44.830 20.754 -9.600 1.00 24.32 281 LEU A C 1
ATOM 2172 O O . LEU A 1 281 ? -45.149 20.322 -10.732 1.00 23.35 281 LEU A O 1
ATOM 2177 N N . GLU A 1 282 ? -44.761 19.983 -8.506 1.00 22.47 282 GLU A N 1
ATOM 2178 C CA . GLU A 1 282 ? -45.053 18.560 -8.593 1.00 23.29 282 GLU A CA 1
ATOM 2179 C C . GLU A 1 282 ? -46.493 18.242 -8.997 1.00 22.57 282 GLU A C 1
ATOM 2180 O O . GLU A 1 282 ? -46.862 17.298 -9.747 1.00 21.46 282 GLU A O 1
ATOM 2186 N N . GLN A 1 283 ? -47.369 19.061 -8.500 1.00 22.31 283 GLN A N 1
ATOM 2187 C CA . GLN A 1 283 ? -48.829 18.984 -8.764 1.00 23.91 283 GLN A CA 1
ATOM 2188 C C . GLN A 1 283 ? -49.085 19.515 -10.172 1.00 22.46 283 GLN A C 1
ATOM 2189 O O . GLN A 1 283 ? -49.891 18.960 -10.968 1.00 20.02 283 GLN A O 1
ATOM 2195 N N . GLU A 1 284 ? -48.368 20.544 -10.613 1.00 20.19 284 GLU A N 1
ATOM 2196 C CA . GLU A 1 284 ? -48.488 21.092 -11.964 1.00 20.82 284 GLU A CA 1
ATOM 2197 C C . GLU A 1 284 ? -47.992 20.123 -13.021 1.00 21.85 284 GLU A C 1
ATOM 2198 O O . GLU A 1 284 ? -48.472 20.081 -14.168 1.00 22.18 284 GLU A O 1
ATOM 2200 N N . LEU A 1 285 ? -47.021 19.285 -12.683 1.00 23.92 285 LEU A N 1
ATOM 2201 C CA . LEU A 1 285 ? -46.441 18.254 -13.534 1.00 23.59 285 LEU A CA 1
ATOM 2202 C C . LEU A 1 285 ? -47.444 17.099 -13.684 1.00 24.03 285 LEU A C 1
ATOM 2203 O O . LEU A 1 285 ? -47.479 16.414 -14.713 1.00 24.61 285 LEU A O 1
ATOM 2208 N N . ARG A 1 286 ? -48.196 16.888 -12.638 1.00 22.53 286 ARG A N 1
ATOM 2209 C CA . ARG A 1 286 ? -49.225 15.866 -12.593 1.00 24.69 286 ARG A CA 1
ATOM 2210 C C . ARG A 1 286 ? -50.357 16.244 -13.546 1.00 24.02 286 ARG A C 1
ATOM 2211 O O . ARG A 1 286 ? -50.764 15.452 -14.401 1.00 24.59 286 ARG A O 1
ATOM 2219 N N . GLU A 1 287 ? -50.850 17.428 -13.331 1.00 24.42 287 GLU A N 1
ATOM 2220 C CA . GLU A 1 287 ? -51.974 18.053 -13.964 1.00 25.88 287 GLU A CA 1
ATOM 2221 C C . GLU A 1 287 ? -51.737 18.602 -15.339 1.00 29.69 287 GLU A C 1
ATOM 2222 O O . GLU A 1 287 ? -52.743 18.542 -16.067 1.00 36.05 287 GLU A O 1
ATOM 2225 N N . ALA A 1 288 ? -50.584 19.120 -15.651 1.00 28.92 288 ALA A N 1
ATOM 2226 C CA . ALA A 1 288 ? -50.309 19.693 -16.987 1.00 26.90 288 ALA A CA 1
ATOM 2227 C C . ALA A 1 288 ? -48.892 19.447 -17.453 1.00 25.00 288 ALA A C 1
ATOM 2228 O O . ALA A 1 288 ? -48.131 20.432 -17.572 1.00 29.38 288 ALA A O 1
ATOM 2230 N N . PRO A 1 289 ? -48.547 18.203 -17.728 1.00 24.07 289 PRO A N 1
ATOM 2231 C CA . PRO A 1 289 ? -47.202 17.814 -18.109 1.00 26.49 289 PRO A CA 1
ATOM 2232 C C . PRO A 1 289 ? -46.730 18.193 -19.476 1.00 32.67 289 PRO A C 1
ATOM 2233 O O . PRO A 1 289 ? -45.498 17.992 -19.767 1.00 38.34 289 PRO A O 1
ATOM 2237 N N . GLU A 1 290 ? -47.611 18.730 -20.308 1.00 33.24 290 GLU A N 1
ATOM 2238 C CA . GLU A 1 290 ? -47.161 19.134 -21.672 1.00 31.23 290 GLU A CA 1
ATOM 2239 C C . GLU A 1 290 ? -46.741 20.598 -21.639 1.00 27.91 290 GLU A C 1
ATOM 2240 O O . GLU A 1 290 ? -46.079 21.013 -22.590 1.00 28.84 290 GLU A O 1
ATOM 2242 N N . LYS A 1 291 ? -47.108 21.309 -20.584 1.00 25.02 291 LYS A N 1
ATOM 2243 C CA . LYS A 1 291 ? -46.739 22.697 -20.378 1.00 25.45 291 LYS A CA 1
ATOM 2244 C C . LYS A 1 291 ? -45.239 22.887 -20.093 1.00 25.30 291 LYS A C 1
ATOM 2245 O O . LYS A 1 291 ? -44.629 23.924 -20.416 1.00 23.71 291 LYS A O 1
ATOM 2248 N N . ARG A 1 292 ? -44.688 21.902 -19.416 1.00 26.11 292 ARG A N 1
ATOM 2249 C CA . ARG A 1 292 ? -43.283 21.806 -19.028 1.00 24.70 292 ARG A CA 1
ATOM 2250 C C . ARG A 1 292 ? -42.783 22.880 -18.088 1.00 22.21 292 ARG A C 1
ATOM 2251 O O . ARG A 1 292 ? -41.653 23.416 -18.104 1.00 21.32 292 ARG A O 1
ATOM 2259 N N . ALA A 1 293 ? -43.602 23.265 -17.137 1.00 20.22 293 ALA A N 1
ATOM 2260 C CA . ALA A 1 293 ? -43.358 24.277 -16.114 1.00 22.16 293 ALA A CA 1
ATOM 2261 C C . ALA A 1 293 ? -42.204 23.967 -15.168 1.00 21.19 293 ALA A C 1
ATOM 2262 O O . ALA A 1 293 ? -41.386 24.849 -14.807 1.00 22.65 293 ALA A O 1
ATOM 2264 N N . ALA A 1 294 ? -42.118 22.734 -14.719 1.00 20.08 294 ALA A N 1
ATOM 2265 C CA . ALA A 1 294 ? -41.043 22.221 -13.831 1.00 19.16 294 ALA A CA 1
ATOM 2266 C C . ALA A 1 294 ? -39.716 22.292 -14.614 1.00 18.42 294 ALA A C 1
ATOM 2267 O O . ALA A 1 294 ? -38.723 22.779 -14.075 1.00 20.11 294 ALA A O 1
ATOM 2269 N N . GLN A 1 295 ? -39.740 21.878 -15.876 1.00 17.62 295 GLN A N 1
ATOM 2270 C CA . GLN A 1 295 ? -38.590 21.930 -16.779 1.00 16.20 295 GLN A CA 1
ATOM 2271 C C . GLN A 1 295 ? -38.127 23.350 -17.082 1.00 17.53 295 GLN A C 1
ATOM 2272 O O . GLN A 1 295 ? -36.861 23.543 -17.173 1.00 18.15 295 GLN A O 1
ATOM 2278 N N . LYS A 1 296 ? -39.002 24.342 -17.245 1.00 17.46 296 LYS A N 1
ATOM 2279 C CA . LYS A 1 296 ? -38.463 25.700 -17.524 1.00 17.19 296 LYS A CA 1
ATOM 2280 C C . LYS A 1 296 ? -37.889 26.332 -16.256 1.00 16.64 296 LYS A C 1
ATOM 2281 O O . LYS A 1 296 ? -36.823 26.996 -16.363 1.00 17.94 296 LYS A O 1
ATOM 2284 N N . THR A 1 297 ? -38.548 26.140 -15.130 1.00 16.79 297 THR A N 1
ATOM 2285 C CA . THR A 1 297 ? -38.130 26.663 -13.815 1.00 18.65 297 THR A CA 1
ATOM 2286 C C . THR A 1 297 ? -36.741 26.114 -13.443 1.00 17.79 297 THR A C 1
ATOM 2287 O O . THR A 1 297 ? -35.914 26.851 -12.881 1.00 21.82 297 THR A O 1
ATOM 2291 N N . LEU A 1 298 ? -36.542 24.821 -13.719 1.00 13.45 298 LEU A N 1
ATOM 2292 C CA . LEU A 1 298 ? -35.225 24.253 -13.430 1.00 12.60 298 LEU A CA 1
ATOM 2293 C C . LEU A 1 298 ? -34.155 24.936 -14.295 1.00 12.11 298 LEU A C 1
ATOM 2294 O O . LEU A 1 298 ? -33.171 25.510 -13.808 1.00 12.36 298 LEU A O 1
ATOM 2299 N N . ALA A 1 299 ? -34.428 24.928 -15.609 1.00 11.35 299 ALA A N 1
ATOM 2300 C CA . ALA A 1 299 ? -33.565 25.535 -16.619 1.00 12.24 299 ALA A CA 1
ATOM 2301 C C . ALA A 1 299 ? -33.222 26.973 -16.331 1.00 11.24 299 ALA A C 1
ATOM 2302 O O . ALA A 1 299 ? -32.041 27.309 -16.543 1.00 11.92 299 ALA A O 1
ATOM 2304 N N . GLU A 1 300 ? -34.181 27.793 -15.929 1.00 12.62 300 GLU A N 1
ATOM 2305 C CA . GLU A 1 300 ? -33.937 29.206 -15.594 1.00 17.25 300 GLU A CA 1
ATOM 2306 C C . GLU A 1 300 ? -33.098 29.427 -14.341 1.00 16.11 300 GLU A C 1
ATOM 2307 O O . GLU A 1 300 ? -32.139 30.208 -14.338 1.00 16.62 300 GLU A O 1
ATOM 2313 N N . GLU A 1 301 ? -33.440 28.716 -13.290 1.00 15.85 301 GLU A N 1
ATOM 2314 C CA . GLU A 1 301 ? -32.838 28.710 -11.970 1.00 12.42 301 GLU A CA 1
ATOM 2315 C C . GLU A 1 301 ? -31.365 28.353 -12.035 1.00 9.75 301 GLU A C 1
ATOM 2316 O O . GLU A 1 301 ? -30.508 29.102 -11.592 1.00 10.21 301 GLU A O 1
ATOM 2322 N N . VAL A 1 302 ? -31.109 27.198 -12.638 1.00 11.50 302 VAL A N 1
ATOM 2323 C CA . VAL A 1 302 ? -29.739 26.682 -12.787 1.00 14.53 302 VAL A CA 1
ATOM 2324 C C . VAL A 1 302 ? -28.940 27.528 -13.755 1.00 16.45 302 VAL A C 1
ATOM 2325 O O . VAL A 1 302 ? -27.810 27.875 -13.354 1.00 16.50 302 VAL A O 1
ATOM 2329 N N . THR A 1 303 ? -29.457 27.939 -14.898 1.00 17.66 303 THR A N 1
ATOM 2330 C CA . THR A 1 303 ? -28.703 28.820 -15.797 1.00 19.23 303 THR A CA 1
ATOM 2331 C C . THR A 1 303 ? -28.332 30.164 -15.176 1.00 20.52 303 THR A C 1
ATOM 2332 O O . THR A 1 303 ? -27.201 30.682 -15.442 1.00 21.34 303 THR A O 1
ATOM 2336 N N . LYS A 1 304 ? -29.198 30.729 -14.387 1.00 20.95 304 LYS A N 1
ATOM 2337 C CA . LYS A 1 304 ? -28.982 31.986 -13.687 1.00 19.81 304 LYS A CA 1
ATOM 2338 C C . LYS A 1 304 ? -27.864 31.817 -12.656 1.00 20.49 304 LYS A C 1
ATOM 2339 O O . LYS A 1 304 ? -26.947 32.613 -12.439 1.00 19.95 304 LYS A O 1
ATOM 2345 N N . LEU A 1 305 ? -27.941 30.701 -11.926 1.00 21.02 305 LEU A N 1
ATOM 2346 C CA . LEU A 1 305 ? -26.989 30.354 -10.892 1.00 16.23 305 LEU A CA 1
ATOM 2347 C C . LEU A 1 305 ? -25.591 30.394 -11.490 1.00 13.82 305 LEU A C 1
ATOM 2348 O O . LEU A 1 305 ? -24.727 31.118 -11.026 1.00 19.73 305 LEU A O 1
ATOM 2353 N N . VAL A 1 306 ? -25.435 29.579 -12.495 1.00 10.62 306 VAL A N 1
ATOM 2354 C CA . VAL A 1 306 ? -24.185 29.380 -13.194 1.00 11.52 306 VAL A CA 1
ATOM 2355 C C . VAL A 1 306 ? -23.741 30.463 -14.127 1.00 12.85 306 VAL A C 1
ATOM 2356 O O . VAL A 1 306 ? -22.532 30.799 -14.132 1.00 13.70 306 VAL A O 1
ATOM 2360 N N . HIS A 1 307 ? -24.689 30.921 -14.948 1.00 12.56 307 HIS A N 1
ATOM 2361 C CA . HIS A 1 307 ? -24.238 31.956 -15.915 1.00 14.06 307 HIS A CA 1
ATOM 2362 C C . HIS A 1 307 ? -24.807 33.331 -15.641 1.00 14.80 307 HIS A C 1
ATOM 2363 O O . HIS A 1 307 ? -24.211 34.261 -16.239 1.00 15.58 307 HIS A O 1
ATOM 2370 N N . GLY A 1 308 ? -25.840 33.473 -14.836 1.00 17.26 308 GLY A N 1
ATOM 2371 C CA . GLY A 1 308 ? -26.423 34.801 -14.568 1.00 19.72 308 GLY A CA 1
ATOM 2372 C C . GLY A 1 308 ? -27.564 35.033 -15.593 1.00 22.17 308 GLY A C 1
ATOM 2373 O O . GLY A 1 308 ? -27.723 34.411 -16.642 1.00 17.79 308 GLY A O 1
ATOM 2374 N N . GLU A 1 309 ? -28.402 35.998 -15.253 1.00 25.85 309 GLU A N 1
ATOM 2375 C CA . GLU A 1 309 ? -29.594 36.508 -15.866 1.00 29.25 309 GLU A CA 1
ATOM 2376 C C . GLU A 1 309 ? -29.544 36.913 -17.319 1.00 29.71 309 GLU A C 1
ATOM 2377 O O . GLU A 1 309 ? -30.483 36.572 -18.052 1.00 31.22 309 GLU A O 1
ATOM 2383 N N . GLU A 1 310 ? -28.510 37.633 -17.691 1.00 28.59 310 GLU A N 1
ATOM 2384 C CA . GLU A 1 310 ? -28.315 38.118 -19.071 1.00 30.87 310 GLU A CA 1
ATOM 2385 C C . GLU A 1 310 ? -28.051 36.930 -19.983 1.00 28.58 310 GLU A C 1
ATOM 2386 O O . GLU A 1 310 ? -28.622 36.779 -21.090 1.00 28.72 310 GLU A O 1
ATOM 2388 N N . ALA A 1 311 ? -27.201 36.066 -19.429 1.00 26.21 311 ALA A N 1
ATOM 2389 C CA . ALA A 1 311 ? -26.839 34.795 -20.095 1.00 23.86 311 ALA A CA 1
ATOM 2390 C C . ALA A 1 311 ? -28.122 33.989 -20.280 1.00 24.20 311 ALA A C 1
ATOM 2391 O O . ALA A 1 311 ? -2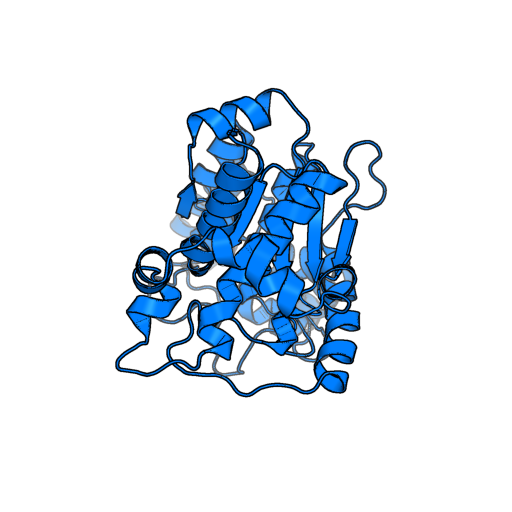8.341 33.441 -21.396 1.00 27.69 311 ALA A O 1
ATOM 2393 N N . LEU A 1 312 ? -28.995 33.933 -19.289 1.00 22.29 312 LEU A N 1
ATOM 2394 C CA . LEU A 1 312 ? -30.284 33.232 -19.346 1.00 21.45 312 LEU A CA 1
ATOM 2395 C C . LEU A 1 312 ? -31.236 33.833 -20.395 1.00 24.89 312 LEU A C 1
ATOM 2396 O O . LEU A 1 312 ? -31.963 33.121 -21.106 1.00 22.45 312 LEU A O 1
ATOM 2401 N N . ARG A 1 313 ? -31.227 35.162 -20.423 1.00 26.37 313 ARG A N 1
ATOM 2402 C CA . ARG A 1 313 ? -32.041 36.000 -21.303 1.00 28.67 313 ARG A CA 1
ATOM 2403 C C . ARG A 1 313 ? -31.753 35.660 -22.768 1.00 27.66 313 ARG A C 1
ATOM 2404 O O . ARG A 1 313 ? -32.660 35.550 -23.615 1.00 26.67 313 ARG A O 1
ATOM 2412 N N . GLN A 1 314 ? -30.476 35.467 -23.044 1.00 26.59 314 GLN A N 1
ATOM 2413 C CA . GLN A 1 314 ? -30.004 35.120 -24.365 1.00 27.67 314 GLN A CA 1
ATOM 2414 C C . GLN A 1 314 ? -30.441 33.716 -24.750 1.00 29.39 314 GLN A C 1
ATOM 2415 O O . GLN A 1 314 ? -30.937 33.511 -25.872 1.00 30.57 314 GLN A O 1
ATOM 2421 N N . ALA A 1 315 ? -30.229 32.838 -23.783 1.00 28.51 315 ALA A N 1
ATOM 2422 C CA . ALA A 1 315 ? -30.569 31.424 -23.942 1.00 29.40 315 ALA A CA 1
ATOM 2423 C C . ALA A 1 315 ? -32.039 31.233 -24.351 1.00 28.67 315 ALA A C 1
ATOM 2424 O O . ALA A 1 315 ? -32.464 30.401 -25.205 1.00 26.61 315 ALA A O 1
ATOM 2426 N N . ILE A 1 316 ? -32.832 32.057 -23.665 1.00 25.13 316 ILE A N 1
ATOM 2427 C CA . ILE A 1 316 ? -34.267 32.094 -23.821 1.00 22.84 316 ILE A CA 1
ATOM 2428 C C . ILE A 1 316 ? -34.672 32.645 -25.182 1.00 22.84 316 ILE A C 1
ATOM 2429 O O . ILE A 1 316 ? -35.508 32.024 -25.810 1.00 19.57 316 ILE A O 1
ATOM 2434 N N . ARG A 1 317 ? -34.039 33.767 -25.512 1.00 27.82 317 ARG A N 1
ATOM 2435 C CA . ARG A 1 317 ? -34.360 34.436 -26.795 1.00 32.77 317 ARG A CA 1
ATOM 2436 C C . ARG A 1 317 ? -33.728 33.628 -27.905 1.00 33.73 317 ARG A C 1
ATOM 2437 O O . ARG A 1 317 ? -34.391 33.575 -28.978 1.00 39.01 317 ARG A O 1
ATOM 2445 N N . ILE A 1 318 ? -32.611 32.952 -27.690 1.00 32.76 318 ILE A N 1
ATOM 2446 C CA . ILE A 1 318 ? -32.055 32.069 -28.707 1.00 30.38 318 ILE A CA 1
ATOM 2447 C C . ILE A 1 318 ? -32.950 30.834 -28.894 1.00 31.64 318 ILE A C 1
ATOM 2448 O O . ILE A 1 318 ? -32.905 30.224 -29.990 1.00 35.26 318 ILE A O 1
ATOM 2453 N N . SER A 1 319 ? -33.698 30.428 -27.877 1.00 30.96 319 SER A N 1
ATOM 2454 C CA . SER A 1 319 ? -34.535 29.208 -28.011 1.00 29.96 319 SER A CA 1
ATOM 2455 C C . SER A 1 319 ? -35.811 29.348 -28.815 1.00 27.86 319 SER A C 1
ATOM 2456 O O . SER A 1 319 ? -36.743 30.115 -28.537 1.00 26.16 319 SER A O 1
#

B-factor: mean 16.17, std 10.89, range [2.0, 64.08]

CATH classification: 3.40.50.620 (+1 more: 1.10.240.10)

GO terms:
  GO:0004831 tyrosine-tRNA ligase activity (F, EXP)
  GO:0000049 tRNA binding (F, IDA)
  GO:0004831 tyrosine-tRNA ligase activity (F, IDA)
  GO:0005524 ATP binding (F, IDA)
  GO:0042803 protein homodimerization activity (F, IDA)
  GO:0032991 protein-containing complex (C, IDA)
  GO:0006437 tyrosyl-tRNA aminoacylation (P, IDA)
  GO:0000049 tRNA binding (F, IMP)
  GO:0061635 regulation of protein complex stability (P, IMP)

Secondary structure (DSSP, 8-state):
-HHHHHHHHHT--SEES-HHHHHHHHHHSPPEEEEEE--SSSS-BGGGHHHHHHHHHHHHTT-EEEEEE-TTGGGT---TT-SS--PPPPHHHHHHHHHHHHHHHTTSS-SS-SSS--EEEETHHHHTT--HHHHHHHTGGG--HHHHHTSHHHHTTTTT---HHHHHHHHHHHHHHHHHHHHH-EEEEEEEGGGHHHHHHHHHHHHHHH---EEEEEPPPP-TTS--TT--SS---BSSTTTS-HHHHHHHHHT--HHHHHHHHHHH----HHHHHHHHHHHHH-TTS-HHHHHHHHHHHHHHH-HHHHHHHHHH-

Solvent-accessible surface area: 14548 Å² total; per-residue (Å²): 16,117,27,0,42,63,0,80,74,8,26,0,21,67,73,37,48,73,63,75,21,0,68,121,14,13,95,104,90,76,3,13,0,1,5,36,10,28,1,86,19,43,3,0,59,5,48,40,0,6,14,0,0,0,0,67,8,0,13,114,51,35,8,43,0,0,0,5,3,0,5,6,3,11,43,52,17,15,4,5,68,77,184,78,81,52,123,120,54,61,80,74,48,2,128,60,53,10,67,97,2,115,71,8,1,23,98,2,15,62,102,97,28,145,63,22,42,9,85,33,45,41,1,107,102,19,22,32,106,45,78,105,115,43,27,98,173,90,2,21,178,53,18,66,98,116,70,12,69,68,17,142,10,2,107,64,2,62,115,76,30,40,44,154,49,6,28,20,11,5,8,18,18,0,30,2,0,15,66,0,36,86,77,21,42,0,85,0,2,1,4,23,32,68,32,67,11,2,0,28,0,0,29,31,0,6,133,86,60,95,85,83,14,22,0,0,0,3,28,135,16,77,59,45,73,70,76,86,29,14,69,50,118,86,36,57,5,49,0,14,122,147,83,2,38,16,80,72,0,13,50,42,0,28,104,9,57,54,144,3,0,16,66,7,0,42,18,0,0,57,20,56,101,90,84,1,59,63,24,56,83,41,35,152,108,45,64,101,96,86,45,2,0,42,34,0,0,59,40,0,0,79,39,6,32,29,95,74,15,8,181,80,0,75,195,110,77

Foldseek 3Di:
DVLLVLCVVLQFFPDKPDVVVVVVDLVPDQAEEEEEDFQPDLFDFVQCQLVLVNQLSSVVSRHAYEYEYALPLNQQDALQVPLDDDDGDDSVRRVNSSVNHLVLSVLRFAQPDDNHGYHYYYLCVVPVPDDPVCLCPLQVVLDDVVLLCPQCSNVSPVVVNDDPSNSCSLSSLLVVLQVCCPPPVHAEYEYAPRCVRSRVSVVSSNCVVPVGHMYTHTYQQDAVVGDHPQDDPLGTGTLPCVVHNLLNNLVVLLPRDLRRLLSLCSRNAPDDPVRSVVVVVCCVVPVVVSPSSNVSSQRNSCSRPNDVSSVCSVVVD

Nearest PDB structures (foldseek):
  2ts1-assembly1_A  TM=1.003E+00  e=8.235E-58  Geobacillus stearothermophilus
  1tyd-assembly1_E-2  TM=1.003E+00  e=1.097E-56  Geobacillus stearothermophilus
  1tyb-assembly1_E-2  TM=1.003E+00  e=3.701E-56  Geobacillus stearothermophilus
  1tyc-assembly1_A-2  TM=1.003E+00  e=3.902E-56  Geobacillus stearothermophilus
  1tya-assembly1_E-2  TM=1.003E+00  e=8.621E-56  Geobacillus stearothermophilus

Radius of gyration: 19.96 Å; Cα contacts (8 Å, |Δi|>4): 493; chains: 1; bounding box: 62×47×49 Å

Organism: Geobacillus stearothermophilus (NCBI:txid1422)